Protein AF-A0A2T2WUP4-F1 (afdb_monomer_lite)

Radius of gyration: 27.48 Å; chains: 1; bounding box: 72×26×87 Å

Sequence (191 aa):
ASRDYGGNDRNAWRTVTPEHNRLVEAILRSPLHIIATMRSRVEYVAEPDEHGKTVIRRIGLKPMQQDGLDFEFDIVGDLDQAHTLTITKTHCSALSRAVIPEPGADLARTLKAWLTEGADPTMTEDQVKTLWELGKAQGLSVGDLMTLINQTLHTAYRTPREVTQAQFPQILTALQARQTHTVESAQAATA

Organism: NCBI:txid453960

Foldseek 3Di:
DDDPPDDDPVVVCVVCVVVVVVVLVCCLPDPDDDDDDFAFDWDWDFDQDPVRDTDTDIDGHDTPDPPPSVVSDQWDWDQDPQRWTATPHHPQPVCVRDIHGNDDDVVVVSVVCSVCPPPAAWDDPVLVVVLVVLCVVVVHDLVRSQVLLCVQVVHDDPHSRSHHPVSSVSSVVSSVVVVVVVVVVVVVVVD

Secondary structure (DSSP, 8-state):
------S-HHHHHHHHHHHHHHHHHHHHT-SS------PEEEEEEEEE-TTS-EEEEEEEEEESS-TTGGGGSSEEEEE-TTSEEEEEEES-GGGTT-EEES--HHHHHHHHHHHTTTSPPBPPHHHHHHHHHHHHHTT--HHHHHHHHHHHHT---SSGGG-BTTTHHHHHHHHHHHHHHHHHHHHHT--

pLDDT: mean 82.92, std 12.13, range [41.75, 97.31]

Structure (mmCIF, N/CA/C/O backbone):
data_AF-A0A2T2WUP4-F1
#
_entry.id   AF-A0A2T2WUP4-F1
#
loop_
_atom_site.group_PDB
_atom_site.id
_atom_site.type_symbol
_atom_site.label_atom_id
_atom_site.label_alt_id
_atom_site.label_comp_id
_atom_site.label_asym_id
_atom_site.label_entity_id
_atom_site.label_seq_id
_atom_site.pdbx_PDB_ins_code
_atom_site.Cartn_x
_atom_site.Cartn_y
_atom_site.Cartn_z
_atom_site.occupancy
_atom_site.B_iso_or_equiv
_atom_site.auth_seq_id
_atom_site.auth_comp_id
_atom_site.auth_asym_id
_atom_site.auth_atom_id
_atom_site.pdbx_PDB_model_num
ATOM 1 N N . ALA A 1 1 ? -19.237 -13.120 -31.267 1.00 41.75 1 ALA A N 1
ATOM 2 C CA . ALA A 1 1 ? -17.794 -12.811 -31.291 1.00 41.75 1 ALA A CA 1
ATOM 3 C C . ALA A 1 1 ? -17.250 -13.161 -32.673 1.00 41.75 1 ALA A C 1
ATOM 5 O O . ALA A 1 1 ? -17.113 -14.343 -32.967 1.00 41.75 1 ALA A O 1
ATOM 6 N N . SER A 1 2 ? -17.045 -12.176 -33.553 1.00 47.03 2 SER A N 1
ATOM 7 C CA . SER A 1 2 ? -16.400 -12.391 -34.857 1.00 47.03 2 SER A CA 1
ATOM 8 C C . SER A 1 2 ? -14.886 -12.260 -34.696 1.00 47.03 2 SER A C 1
ATOM 10 O O . SER A 1 2 ? -14.397 -11.345 -34.038 1.00 47.03 2 SER A O 1
ATOM 12 N N . ARG A 1 3 ? -14.152 -13.236 -35.236 1.00 57.12 3 ARG A N 1
ATOM 13 C CA . ARG A 1 3 ? -12.689 -13.276 -35.253 1.00 57.12 3 ARG A CA 1
ATOM 14 C C . ARG A 1 3 ? -12.195 -12.571 -36.513 1.00 57.12 3 ARG A C 1
ATOM 16 O O . ARG A 1 3 ? -12.230 -13.175 -37.578 1.00 57.12 3 ARG A O 1
ATOM 23 N N . ASP A 1 4 ? -11.675 -11.359 -36.365 1.00 51.69 4 ASP A N 1
ATOM 24 C CA . ASP A 1 4 ? -10.934 -10.678 -37.429 1.00 51.69 4 ASP A CA 1
ATOM 25 C C . ASP A 1 4 ? -9.435 -10.962 -37.259 1.00 51.69 4 ASP A C 1
ATOM 27 O O . ASP A 1 4 ? -8.693 -10.219 -36.620 1.00 51.69 4 ASP A O 1
ATOM 31 N N . TYR A 1 5 ? -8.989 -12.092 -37.811 1.00 52.31 5 TYR A N 1
ATOM 32 C CA . TYR A 1 5 ? -7.571 -12.351 -38.063 1.00 52.31 5 TYR A CA 1
ATOM 33 C C . TYR A 1 5 ? -7.219 -11.763 -39.435 1.00 52.31 5 TYR A C 1
ATOM 35 O O . TYR A 1 5 ? -7.421 -12.412 -40.458 1.00 52.31 5 TYR A O 1
ATOM 43 N N . GLY A 1 6 ? -6.707 -10.529 -39.469 1.00 51.31 6 GLY A N 1
ATOM 44 C CA . GLY A 1 6 ? -6.194 -9.947 -40.712 1.00 51.31 6 GLY A CA 1
ATOM 45 C C . GLY A 1 6 ? -5.833 -8.463 -40.642 1.00 51.31 6 GLY A C 1
ATOM 46 O O . GLY A 1 6 ? -6.685 -7.611 -40.848 1.00 51.31 6 GLY A O 1
ATOM 47 N N . GLY A 1 7 ? -4.545 -8.169 -40.432 1.00 54.94 7 GLY A N 1
ATOM 48 C CA . GLY A 1 7 ? -3.869 -7.003 -41.023 1.00 54.94 7 GLY A CA 1
ATOM 49 C C . GLY A 1 7 ? -4.202 -5.604 -40.483 1.00 54.94 7 GLY A C 1
ATOM 50 O O . GLY A 1 7 ? -4.966 -4.875 -41.105 1.00 54.94 7 GLY A O 1
ATOM 51 N N . ASN A 1 8 ? -3.557 -5.225 -39.370 1.00 52.25 8 ASN A N 1
ATOM 52 C CA . ASN A 1 8 ? -2.965 -3.915 -39.005 1.00 52.25 8 ASN A CA 1
ATOM 53 C C . ASN A 1 8 ? -3.102 -3.682 -37.493 1.00 52.25 8 ASN A C 1
ATOM 55 O O . ASN A 1 8 ? -4.221 -3.624 -36.983 1.00 52.25 8 ASN A O 1
ATOM 59 N N . ASP A 1 9 ? -1.986 -3.420 -36.800 1.00 55.78 9 ASP A N 1
ATOM 60 C CA . ASP A 1 9 ? -1.961 -3.037 -35.375 1.00 55.78 9 ASP A CA 1
ATOM 61 C C . ASP A 1 9 ? -2.945 -1.895 -35.055 1.00 55.78 9 ASP A C 1
ATOM 63 O O . ASP A 1 9 ? -3.602 -1.903 -34.017 1.00 55.78 9 ASP A O 1
ATOM 67 N N . ARG A 1 10 ? -3.146 -0.947 -35.985 1.00 55.00 10 ARG A N 1
ATOM 68 C CA . ARG A 1 10 ? -4.122 0.154 -35.839 1.00 55.00 10 ARG A CA 1
ATOM 69 C C . ARG A 1 10 ? -5.578 -0.308 -35.680 1.00 55.00 10 ARG A C 1
ATOM 71 O O . ARG A 1 10 ? -6.338 0.369 -34.992 1.00 55.00 10 ARG A O 1
ATOM 78 N N . ASN A 1 11 ? -5.979 -1.425 -36.291 1.00 57.59 11 ASN A N 1
ATOM 79 C CA . ASN A 1 11 ? -7.349 -1.946 -36.184 1.00 57.59 11 ASN A CA 1
ATOM 80 C C . ASN A 1 11 ? -7.560 -2.756 -34.895 1.00 57.59 11 ASN A C 1
ATOM 82 O O . ASN A 1 11 ? -8.666 -2.757 -34.353 1.00 57.59 11 ASN A O 1
ATOM 86 N N . ALA A 1 12 ? -6.500 -3.379 -34.368 1.00 62.41 12 ALA A N 1
ATOM 87 C CA . ALA A 1 12 ? -6.547 -4.125 -33.112 1.00 62.41 12 ALA A CA 1
ATOM 88 C C . ALA A 1 12 ? -6.806 -3.202 -31.906 1.00 62.41 12 ALA A C 1
ATOM 90 O O . ALA A 1 12 ? -7.702 -3.470 -31.103 1.00 62.41 12 ALA A O 1
ATOM 91 N N . TRP A 1 13 ? -6.114 -2.059 -31.822 1.00 64.94 13 TRP A N 1
ATOM 92 C CA . TRP A 1 13 ? -6.300 -1.098 -30.725 1.00 64.94 13 TRP A CA 1
ATOM 93 C C . TRP A 1 13 ? -7.704 -0.500 -30.674 1.00 64.94 13 TRP A C 1
ATOM 95 O O . TRP A 1 13 ? -8.255 -0.338 -29.594 1.00 64.94 13 TRP A O 1
ATOM 105 N N . ARG A 1 14 ? -8.360 -0.268 -31.817 1.00 67.69 14 ARG A N 1
ATOM 106 C CA . ARG A 1 14 ? -9.723 0.294 -31.832 1.00 67.69 14 ARG A CA 1
ATOM 107 C C . ARG A 1 14 ? -10.745 -0.569 -31.077 1.00 67.69 14 ARG A C 1
ATOM 109 O O . ARG A 1 14 ? -11.733 -0.039 -30.577 1.00 67.69 14 ARG A O 1
ATOM 116 N N . THR A 1 15 ? -10.495 -1.874 -30.988 1.00 73.06 15 THR A N 1
ATOM 117 C CA . THR A 1 15 ? -11.342 -2.828 -30.257 1.00 73.06 15 THR A CA 1
ATOM 118 C C . THR A 1 15 ? -10.892 -3.001 -28.804 1.00 73.06 15 THR A C 1
ATOM 120 O O . THR A 1 15 ? -11.730 -3.193 -27.930 1.00 73.06 15 THR A O 1
ATOM 123 N N . VAL A 1 16 ? -9.586 -2.911 -28.527 1.00 81.06 16 VAL A N 1
ATOM 124 C CA . VAL A 1 16 ? -9.012 -3.168 -27.193 1.00 81.06 16 VAL A CA 1
ATOM 125 C C . VAL A 1 16 ? -8.968 -1.918 -26.309 1.00 81.06 16 VAL A C 1
ATOM 127 O O . VAL A 1 16 ? -9.164 -2.025 -25.103 1.00 81.06 16 VAL A O 1
ATOM 130 N N . THR A 1 17 ? -8.769 -0.730 -26.883 1.00 84.06 17 THR A N 1
ATOM 131 C CA . THR A 1 17 ? -8.670 0.539 -26.143 1.00 84.06 17 THR A CA 1
ATOM 132 C C . THR A 1 17 ? -9.883 0.812 -25.243 1.00 84.06 17 THR A C 1
ATOM 134 O O . THR A 1 17 ? -9.662 1.210 -24.103 1.00 84.06 17 THR A O 1
ATOM 137 N N . PRO A 1 18 ? -11.147 0.562 -25.649 1.00 89.19 18 PRO A N 1
ATOM 138 C CA . PRO A 1 18 ? -12.282 0.733 -24.741 1.00 89.19 18 PRO A CA 1
ATOM 139 C C . PRO A 1 18 ? -12.194 -0.144 -23.484 1.00 89.19 18 PRO A C 1
ATOM 141 O O . PRO A 1 18 ? -12.463 0.333 -22.385 1.00 89.19 18 PRO A O 1
ATOM 144 N N . GLU A 1 19 ? -11.791 -1.408 -23.626 1.00 89.06 19 GLU A N 1
ATOM 145 C CA . GLU A 1 19 ? -11.633 -2.319 -22.484 1.00 89.06 19 GLU A CA 1
ATOM 146 C C . GLU A 1 19 ? -10.401 -1.965 -21.640 1.00 89.06 19 GLU A C 1
ATOM 148 O O . GLU A 1 19 ? -10.451 -2.039 -20.414 1.00 89.06 19 GLU A O 1
ATOM 153 N N . HIS A 1 20 ? -9.317 -1.515 -22.278 1.00 88.50 20 HIS A N 1
ATOM 154 C CA . HIS A 1 20 ? -8.132 -1.006 -21.588 1.00 88.50 20 HIS A CA 1
ATOM 155 C C . HIS A 1 20 ? -8.468 0.211 -20.719 1.00 88.50 20 HIS A C 1
ATOM 157 O O . HIS A 1 20 ? -8.129 0.235 -19.541 1.00 88.50 20 HIS A O 1
ATOM 163 N N . ASN A 1 21 ? -9.210 1.179 -21.260 1.00 89.31 21 ASN A N 1
ATOM 164 C CA . ASN A 1 21 ? -9.631 2.358 -20.507 1.00 89.31 21 ASN A CA 1
ATOM 165 C C . ASN A 1 21 ? -10.525 1.974 -19.324 1.00 89.31 21 ASN A C 1
ATOM 167 O O . ASN A 1 21 ? -10.326 2.481 -18.227 1.00 89.31 21 ASN A O 1
ATOM 171 N N . ARG A 1 22 ? -11.459 1.027 -19.502 1.00 91.81 22 ARG A N 1
ATOM 172 C CA . ARG A 1 22 ? -12.271 0.513 -18.385 1.00 91.81 22 ARG A CA 1
ATOM 173 C C . ARG A 1 22 ? -11.424 -0.139 -17.297 1.00 91.81 22 ARG A C 1
ATOM 175 O O . ARG A 1 22 ? -11.729 0.031 -16.121 1.00 91.81 22 ARG A O 1
ATOM 182 N N . LEU A 1 23 ? -10.379 -0.878 -17.671 1.00 91.88 23 LEU A N 1
ATOM 183 C CA . LEU A 1 23 ? -9.445 -1.465 -16.711 1.00 91.88 23 LEU A CA 1
ATOM 184 C C . LEU A 1 23 ? -8.708 -0.375 -15.923 1.00 91.88 23 LEU A C 1
ATOM 186 O O . LEU A 1 23 ? -8.667 -0.444 -14.698 1.00 91.88 23 LEU A O 1
ATOM 190 N N . VAL A 1 24 ? -8.163 0.630 -16.610 1.00 91.31 24 VAL A N 1
ATOM 191 C CA . VAL A 1 24 ? -7.471 1.759 -15.972 1.00 91.31 24 VAL A CA 1
ATOM 192 C C . VAL A 1 24 ? -8.418 2.515 -15.040 1.00 91.31 24 VAL A C 1
ATOM 194 O O . VAL A 1 24 ? -8.092 2.727 -13.876 1.00 91.31 24 VAL A O 1
ATOM 197 N N . GLU A 1 25 ? -9.631 2.834 -15.491 1.00 92.75 25 GLU A N 1
ATOM 198 C CA . GLU A 1 25 ? -10.646 3.479 -14.653 1.00 92.75 25 GLU A CA 1
ATOM 199 C C . GLU A 1 25 ? -11.006 2.644 -13.416 1.00 92.75 25 GLU A C 1
ATOM 201 O O . GLU A 1 25 ? -11.195 3.198 -12.332 1.00 92.75 25 GLU A O 1
ATOM 206 N N . ALA A 1 26 ? -11.093 1.318 -13.551 1.00 94.69 26 ALA A N 1
ATOM 207 C CA . ALA A 1 26 ? -11.360 0.426 -12.426 1.00 94.69 26 ALA A CA 1
ATOM 208 C C . ALA A 1 26 ? -10.201 0.401 -11.417 1.00 94.69 26 ALA A C 1
ATOM 210 O O . ALA A 1 26 ? -10.452 0.359 -10.214 1.00 94.69 26 ALA A O 1
ATOM 211 N N . ILE A 1 27 ? -8.951 0.462 -11.891 1.00 94.06 27 ILE A N 1
ATOM 212 C CA . ILE A 1 27 ? -7.759 0.581 -11.039 1.00 94.06 27 ILE A CA 1
ATOM 213 C C . ILE A 1 27 ? -7.803 1.907 -10.271 1.00 94.06 27 ILE A C 1
ATOM 215 O O . ILE A 1 27 ? -7.719 1.896 -9.046 1.00 94.06 27 ILE A O 1
ATOM 219 N N . LEU A 1 28 ? -8.013 3.028 -10.967 1.00 90.88 28 LEU A N 1
ATOM 220 C CA . LEU A 1 28 ? -8.018 4.370 -10.372 1.00 90.88 28 LEU A CA 1
ATOM 221 C C . LEU A 1 28 ? -9.153 4.587 -9.361 1.00 90.88 28 LEU A C 1
ATOM 223 O O . LEU A 1 28 ? -8.991 5.326 -8.395 1.00 90.88 28 LEU A O 1
ATOM 227 N N . ARG A 1 29 ? -10.315 3.958 -9.570 1.00 92.94 29 ARG A N 1
ATOM 228 C CA . ARG A 1 29 ? -11.468 4.045 -8.653 1.00 92.94 29 ARG A CA 1
ATOM 229 C C . ARG A 1 29 ? -11.454 2.991 -7.549 1.00 92.94 29 ARG A C 1
ATOM 231 O O . ARG A 1 29 ? -12.378 2.952 -6.735 1.00 92.94 29 ARG A O 1
ATOM 238 N N . SER A 1 30 ? -10.463 2.105 -7.538 1.00 92.81 30 SER A N 1
ATOM 239 C CA . SER A 1 30 ? -10.379 1.041 -6.548 1.00 92.81 30 SER A CA 1
ATOM 240 C C . SER A 1 30 ? -10.149 1.623 -5.148 1.00 92.81 30 SER A C 1
ATOM 242 O O . SER A 1 30 ? -9.271 2.466 -4.978 1.00 92.81 30 SER A O 1
ATOM 244 N N . PRO A 1 31 ? -10.854 1.140 -4.108 1.00 85.81 31 PRO A N 1
ATOM 245 C CA . PRO A 1 31 ? -10.564 1.505 -2.721 1.00 85.81 31 PRO A CA 1
ATOM 246 C C . PRO A 1 31 ? -9.320 0.783 -2.165 1.00 85.81 31 PRO A C 1
ATOM 248 O O . PRO A 1 31 ? -9.084 0.803 -0.959 1.00 85.81 31 PRO A O 1
ATOM 251 N N . LEU A 1 32 ? -8.566 0.073 -3.011 1.00 89.00 32 LEU A N 1
ATOM 252 C CA . LEU A 1 32 ? -7.414 -0.741 -2.632 1.00 89.00 32 LEU A CA 1
ATOM 253 C C . LEU A 1 32 ? -6.117 -0.139 -3.169 1.00 89.00 32 LEU A C 1
ATOM 255 O O . LEU A 1 32 ? -6.087 0.420 -4.262 1.00 89.00 32 LEU A O 1
ATOM 259 N N . HIS A 1 33 ? -5.019 -0.382 -2.456 1.00 91.19 33 HIS A N 1
ATOM 260 C CA . HIS A 1 33 ? -3.680 -0.173 -3.000 1.00 91.19 33 HIS A CA 1
ATOM 261 C C . HIS A 1 33 ? -3.351 -1.281 -4.004 1.00 91.19 33 HIS A C 1
ATOM 263 O O . HIS A 1 33 ? -3.406 -2.468 -3.672 1.00 91.19 33 HIS A O 1
ATOM 269 N N . ILE A 1 34 ? -3.013 -0.896 -5.233 1.00 93.62 34 ILE A N 1
ATOM 270 C CA . ILE A 1 34 ? -2.756 -1.828 -6.333 1.00 93.62 34 ILE A CA 1
ATOM 271 C C . ILE A 1 34 ? -1.269 -1.804 -6.673 1.00 93.62 34 ILE A C 1
ATOM 273 O O . ILE A 1 34 ? -0.712 -0.763 -7.008 1.00 93.62 34 ILE A O 1
ATOM 277 N N . ILE A 1 35 ? -0.643 -2.981 -6.629 1.00 93.56 35 ILE A N 1
ATOM 278 C CA . ILE A 1 35 ? 0.705 -3.202 -7.154 1.00 93.56 35 ILE A CA 1
ATOM 279 C C . ILE A 1 35 ? 0.550 -3.921 -8.489 1.00 93.56 35 ILE A C 1
ATOM 281 O O . ILE A 1 35 ? 0.081 -5.059 -8.539 1.00 93.56 35 ILE A O 1
ATOM 285 N N . ALA A 1 36 ? 0.936 -3.251 -9.569 1.00 92.31 36 ALA A N 1
ATOM 286 C CA . ALA A 1 36 ? 0.918 -3.813 -10.910 1.00 92.31 36 ALA A CA 1
ATOM 287 C C . ALA A 1 36 ? 2.341 -4.145 -11.363 1.00 92.31 36 ALA A C 1
ATOM 289 O O . ALA A 1 36 ? 3.280 -3.393 -11.109 1.00 92.31 36 ALA A O 1
ATOM 290 N N . THR A 1 37 ? 2.495 -5.261 -12.070 1.00 90.75 37 THR A N 1
ATOM 291 C CA . THR A 1 37 ? 3.746 -5.614 -12.743 1.00 90.75 37 THR A CA 1
ATOM 292 C C . THR A 1 37 ? 3.518 -5.629 -14.241 1.00 90.75 37 THR A C 1
ATOM 294 O O . THR A 1 37 ? 2.486 -6.077 -14.744 1.00 90.75 37 THR A O 1
ATOM 297 N N . MET A 1 38 ? 4.490 -5.104 -14.974 1.00 88.12 38 MET A N 1
ATOM 298 C CA . MET A 1 38 ? 4.438 -5.040 -16.423 1.00 88.12 38 MET A CA 1
ATOM 299 C C . MET A 1 38 ? 5.776 -5.466 -17.001 1.00 88.12 38 MET A C 1
ATOM 301 O O . MET A 1 38 ? 6.839 -5.200 -16.446 1.00 88.12 38 MET A O 1
ATOM 305 N N . ARG A 1 39 ? 5.715 -6.171 -18.130 1.00 84.44 39 ARG A N 1
ATOM 306 C CA . ARG A 1 39 ? 6.910 -6.577 -18.859 1.00 84.44 39 ARG A CA 1
ATOM 307 C C . ARG A 1 39 ? 7.455 -5.372 -19.623 1.00 84.44 39 ARG A C 1
ATOM 309 O O . ARG A 1 39 ? 6.753 -4.812 -20.467 1.00 84.44 39 ARG A O 1
ATOM 316 N N . SER A 1 40 ? 8.713 -5.026 -19.382 1.00 77.38 40 SER A N 1
ATOM 317 C CA . SER A 1 40 ? 9.456 -4.089 -20.224 1.00 77.38 40 SER A CA 1
ATOM 318 C C . SER A 1 40 ? 9.788 -4.729 -21.573 1.00 77.38 40 SER A C 1
ATOM 320 O O . SER A 1 40 ? 10.092 -5.929 -21.663 1.00 77.38 40 SER A O 1
ATOM 322 N N . ARG A 1 41 ? 9.715 -3.942 -22.654 1.00 73.19 41 ARG A N 1
ATOM 323 C CA . ARG A 1 41 ? 10.312 -4.365 -23.924 1.00 73.19 41 ARG A CA 1
ATOM 324 C C . ARG A 1 41 ? 11.822 -4.420 -23.723 1.00 73.19 41 ARG A C 1
ATOM 326 O O . ARG A 1 41 ? 12.403 -3.599 -23.027 1.00 73.19 41 ARG A O 1
ATOM 333 N N . VAL A 1 42 ? 12.451 -5.427 -24.299 1.00 68.50 42 VAL A N 1
ATOM 334 C CA . VAL A 1 42 ? 13.869 -5.695 -24.102 1.00 68.50 42 VAL A CA 1
ATOM 335 C C . VAL A 1 42 ? 14.584 -5.420 -25.406 1.00 68.50 42 VAL A C 1
ATOM 337 O O . VAL A 1 42 ? 14.262 -6.067 -26.400 1.00 68.50 42 VAL A O 1
ATOM 340 N N . GLU A 1 43 ? 15.570 -4.532 -25.382 1.00 69.75 43 GLU A N 1
ATOM 341 C CA . GLU A 1 43 ? 16.511 -4.367 -26.488 1.00 69.75 43 GLU A CA 1
ATOM 342 C C . GLU A 1 43 ? 17.940 -4.663 -26.029 1.00 69.75 43 GLU A C 1
ATOM 344 O O . GLU A 1 43 ? 18.299 -4.487 -24.864 1.00 69.75 43 GLU A O 1
ATOM 349 N N . TYR A 1 44 ? 18.746 -5.184 -26.948 1.00 71.62 44 TYR A N 1
ATOM 350 C CA . TYR A 1 44 ? 20.157 -5.473 -26.727 1.00 71.62 44 TYR A CA 1
ATOM 351 C C . TYR A 1 44 ? 20.962 -4.401 -27.450 1.00 71.62 44 TYR A C 1
ATOM 353 O O . TYR A 1 44 ? 20.893 -4.303 -28.673 1.00 71.62 44 TYR A O 1
ATOM 361 N N . VAL A 1 45 ? 21.711 -3.601 -26.698 1.00 74.25 45 VAL A N 1
ATOM 362 C CA . VAL A 1 45 ? 22.580 -2.559 -27.243 1.00 74.25 45 VAL A CA 1
ATOM 363 C C . VAL A 1 45 ? 24.026 -3.002 -27.076 1.00 74.25 45 VAL A C 1
ATOM 365 O O . VAL A 1 45 ? 24.425 -3.496 -26.024 1.00 74.25 45 VAL A O 1
ATOM 368 N N . ALA A 1 46 ? 24.807 -2.874 -28.142 1.00 78.00 46 ALA A N 1
ATOM 369 C CA . ALA A 1 46 ? 26.239 -3.122 -28.119 1.00 78.00 46 ALA A CA 1
ATOM 370 C C . ALA A 1 46 ? 26.952 -1.823 -27.715 1.00 78.00 46 ALA A C 1
ATOM 372 O O . ALA A 1 46 ? 26.970 -0.871 -28.492 1.00 78.00 46 ALA A O 1
ATOM 373 N N . GLU A 1 47 ? 27.523 -1.781 -26.512 1.00 76.44 47 GLU A N 1
ATOM 374 C CA . GLU A 1 47 ? 28.298 -0.638 -26.015 1.00 76.44 47 GLU A CA 1
ATOM 375 C C . GLU A 1 47 ? 29.767 -1.053 -25.821 1.00 76.44 47 GLU A C 1
ATOM 377 O O . GLU A 1 47 ? 30.032 -2.174 -25.380 1.00 76.44 47 GLU A O 1
ATOM 382 N N . PRO A 1 48 ? 30.749 -0.206 -26.172 1.00 75.19 48 PRO A N 1
ATOM 383 C CA . PRO A 1 48 ? 32.142 -0.453 -25.817 1.00 75.19 48 PRO A CA 1
ATOM 384 C C . PRO A 1 48 ? 32.336 -0.313 -24.298 1.00 75.19 48 PRO A C 1
ATOM 386 O O . PRO A 1 48 ? 31.843 0.639 -23.697 1.00 75.19 48 PRO A O 1
ATOM 389 N N . ASP A 1 49 ? 33.046 -1.254 -23.677 1.00 77.50 49 ASP A N 1
ATOM 390 C CA . ASP A 1 49 ? 33.495 -1.134 -22.289 1.00 77.50 49 ASP A CA 1
ATOM 391 C C . ASP A 1 49 ? 34.647 -0.120 -22.147 1.00 77.50 49 ASP A C 1
ATOM 393 O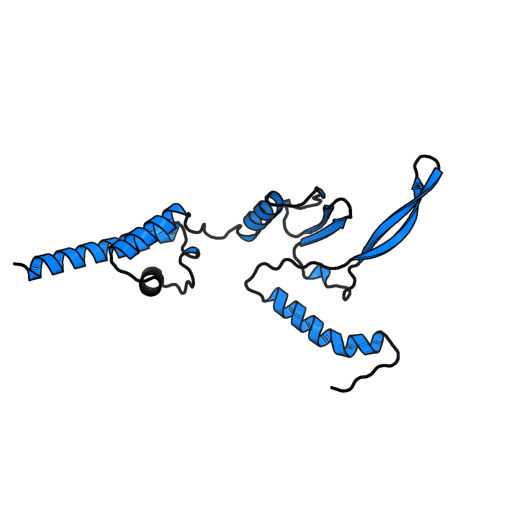 O . ASP A 1 49 ? 35.184 0.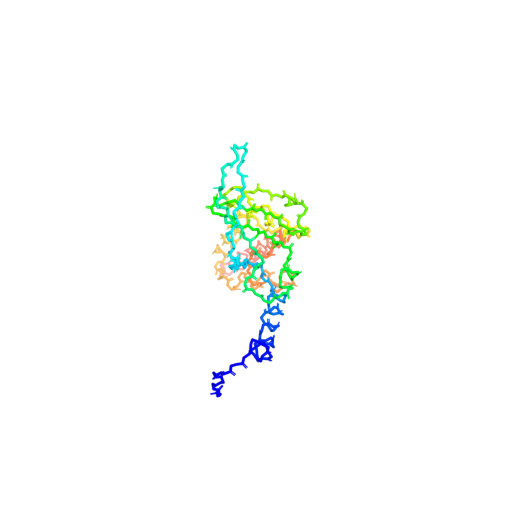389 -23.135 1.00 77.50 49 ASP A O 1
ATOM 397 N N . GLU A 1 50 ? 35.055 0.162 -20.906 1.00 78.00 50 GLU A N 1
ATOM 398 C CA . GLU A 1 50 ? 36.161 1.085 -20.592 1.00 78.00 50 GLU A CA 1
ATOM 399 C C . GLU A 1 50 ? 37.511 0.670 -21.215 1.00 78.00 50 GLU A C 1
ATOM 401 O O . GLU A 1 50 ? 38.435 1.476 -21.290 1.00 78.00 50 GLU A O 1
ATOM 406 N N . HIS A 1 51 ? 37.620 -0.570 -21.700 1.00 78.69 51 HIS A N 1
ATOM 407 C CA . HIS A 1 51 ? 38.798 -1.144 -22.346 1.00 78.69 51 HIS A CA 1
ATOM 408 C C . HIS A 1 51 ? 38.613 -1.308 -23.872 1.00 78.69 51 HIS A C 1
ATOM 410 O O . HIS A 1 51 ? 39.458 -1.911 -24.536 1.00 78.69 51 HIS A O 1
ATOM 416 N N . GLY A 1 52 ? 37.532 -0.763 -24.449 1.00 77.94 52 GLY A N 1
ATOM 417 C CA . GLY A 1 52 ? 37.240 -0.775 -25.885 1.00 77.94 52 GLY A CA 1
ATOM 418 C C . GLY A 1 52 ? 36.638 -2.078 -26.425 1.00 77.94 52 GLY A C 1
ATOM 419 O O . GLY A 1 52 ? 36.484 -2.219 -27.640 1.00 77.94 52 GLY A O 1
ATOM 420 N N . LYS A 1 53 ? 36.278 -3.039 -25.569 1.00 79.06 53 LYS A N 1
ATOM 421 C CA . LYS A 1 53 ? 35.636 -4.295 -25.970 1.00 79.06 53 LYS A CA 1
ATOM 422 C C . LYS A 1 53 ? 34.122 -4.121 -26.018 1.00 79.06 53 LYS A C 1
ATOM 424 O O . LYS A 1 53 ? 33.507 -3.629 -25.082 1.00 79.06 53 LYS A O 1
ATOM 429 N N . THR A 1 54 ? 33.494 -4.557 -27.106 1.00 77.44 54 THR A N 1
ATOM 430 C CA . THR A 1 54 ? 32.035 -4.496 -27.246 1.00 77.44 54 THR A CA 1
ATOM 431 C C . THR A 1 54 ? 31.354 -5.460 -26.275 1.00 77.44 54 THR A C 1
ATOM 433 O O . THR A 1 54 ? 31.499 -6.680 -26.390 1.00 77.44 54 THR A O 1
ATOM 436 N N . VAL A 1 55 ? 30.580 -4.913 -25.343 1.00 78.81 55 VAL A N 1
ATOM 437 C CA . VAL A 1 55 ? 29.724 -5.650 -24.415 1.00 78.81 55 VAL A CA 1
ATOM 438 C C . VAL A 1 55 ? 28.271 -5.449 -24.837 1.00 78.81 55 VAL A C 1
ATOM 440 O O . VAL A 1 55 ? 27.808 -4.332 -25.061 1.00 78.81 55 VAL A O 1
ATOM 443 N N . ILE A 1 56 ? 27.533 -6.551 -24.966 1.00 72.31 56 ILE A N 1
ATOM 444 C CA . ILE A 1 56 ? 26.101 -6.509 -25.268 1.00 72.31 56 ILE A CA 1
ATOM 445 C C . ILE A 1 56 ? 25.362 -6.276 -23.950 1.00 72.31 56 ILE A C 1
ATOM 447 O O . ILE A 1 56 ? 25.263 -7.185 -23.124 1.00 72.31 56 ILE A O 1
ATOM 451 N N . ARG A 1 57 ? 24.835 -5.066 -23.748 1.00 70.19 57 ARG A N 1
ATOM 452 C CA . ARG A 1 57 ? 24.014 -4.726 -22.585 1.00 70.19 57 ARG A CA 1
ATOM 453 C C . ARG A 1 57 ? 22.539 -4.809 -22.954 1.00 70.19 57 ARG A C 1
ATOM 455 O O . ARG A 1 57 ? 22.090 -4.263 -23.958 1.00 70.19 57 ARG A O 1
ATOM 462 N N . ARG A 1 58 ? 21.765 -5.514 -22.133 1.00 62.88 58 ARG A N 1
ATOM 463 C CA . ARG A 1 58 ? 20.308 -5.564 -22.268 1.00 62.88 58 ARG A CA 1
ATOM 464 C C . ARG A 1 58 ? 19.723 -4.332 -21.588 1.00 62.88 58 ARG A C 1
ATOM 466 O O . ARG A 1 58 ? 19.895 -4.174 -20.383 1.00 62.88 58 ARG A O 1
ATOM 473 N N . ILE A 1 59 ? 19.034 -3.488 -22.342 1.00 66.19 59 ILE A N 1
ATOM 474 C CA . ILE A 1 59 ? 18.373 -2.290 -21.828 1.00 66.19 59 ILE A CA 1
ATOM 475 C C . ILE A 1 59 ? 16.866 -2.562 -21.767 1.00 66.19 59 ILE A C 1
ATOM 477 O O . ILE A 1 59 ? 16.262 -3.057 -22.725 1.00 66.19 59 ILE A O 1
ATOM 481 N N . GLY A 1 60 ? 16.269 -2.300 -20.602 1.00 62.66 60 GLY A N 1
ATOM 482 C CA . GLY A 1 60 ? 14.818 -2.271 -20.441 1.00 62.66 60 GLY A CA 1
ATOM 483 C C . GLY A 1 60 ? 14.270 -1.005 -21.089 1.00 62.66 60 GLY A C 1
ATOM 484 O O . GLY A 1 60 ? 14.696 0.096 -20.759 1.00 62.66 60 GLY A O 1
ATOM 485 N N . LEU A 1 61 ? 13.367 -1.166 -22.047 1.00 68.25 61 LEU A N 1
ATOM 486 C CA . LEU A 1 61 ? 12.629 -0.080 -22.677 1.00 68.25 61 LEU A CA 1
ATOM 487 C C . LEU A 1 61 ? 11.239 0.052 -22.057 1.00 68.25 61 LEU A C 1
ATOM 489 O O . LEU A 1 61 ? 10.862 -0.706 -21.161 1.00 68.25 61 LEU A O 1
ATOM 493 N N . LYS A 1 62 ? 10.458 0.986 -22.610 1.00 67.44 62 LYS A N 1
ATOM 494 C CA . LYS A 1 62 ? 9.051 1.210 -22.280 1.00 67.44 62 LYS A CA 1
ATOM 495 C C . LYS A 1 62 ? 8.265 -0.099 -22.068 1.00 67.44 62 LYS A C 1
ATOM 497 O O . LYS A 1 62 ? 8.509 -1.099 -22.764 1.00 67.44 62 LYS A O 1
ATOM 502 N N . PRO A 1 63 ? 7.291 -0.094 -21.143 1.00 73.00 63 PRO A N 1
ATOM 503 C CA . PRO A 1 63 ? 6.429 -1.242 -20.908 1.00 73.00 63 PRO A CA 1
ATOM 504 C C . PRO A 1 63 ? 5.702 -1.662 -22.188 1.00 73.00 63 PRO A C 1
ATOM 506 O O . PRO A 1 63 ? 5.327 -0.833 -23.015 1.00 73.00 63 PRO A O 1
ATOM 509 N N . MET A 1 64 ? 5.491 -2.970 -22.359 1.00 73.00 64 MET A N 1
ATOM 510 C CA . MET A 1 64 ? 4.693 -3.530 -23.457 1.00 73.00 64 MET A CA 1
ATOM 511 C C . MET A 1 64 ? 3.190 -3.298 -23.211 1.00 73.00 64 MET A C 1
ATOM 513 O O . MET A 1 64 ? 2.430 -4.246 -23.031 1.00 73.00 64 MET A O 1
ATOM 517 N N . GLN A 1 65 ? 2.782 -2.034 -23.142 1.00 75.62 65 GLN A N 1
ATOM 518 C CA . GLN A 1 65 ? 1.421 -1.563 -22.877 1.00 75.62 65 GLN A CA 1
ATOM 519 C C . GLN A 1 65 ? 1.106 -0.346 -23.756 1.00 75.62 65 GLN A C 1
ATOM 521 O O . GLN A 1 65 ? 1.961 0.112 -24.517 1.00 75.62 65 GLN A O 1
ATOM 526 N N . GLN A 1 66 ? -0.128 0.157 -23.679 1.00 75.44 66 GLN A N 1
ATOM 527 C CA . GLN A 1 66 ? -0.488 1.414 -24.331 1.00 75.44 66 GLN A CA 1
ATOM 528 C C . GLN A 1 66 ? 0.356 2.559 -23.745 1.00 75.44 66 GLN A C 1
ATOM 530 O O . GLN A 1 66 ? 0.520 2.653 -22.526 1.00 75.44 66 GLN A O 1
ATOM 535 N N . ASP A 1 67 ? 0.900 3.413 -24.619 1.00 73.06 67 ASP A N 1
ATOM 536 C CA . ASP A 1 67 ? 1.621 4.617 -24.199 1.00 73.06 67 ASP A CA 1
ATOM 537 C C . ASP A 1 67 ? 0.725 5.450 -23.266 1.00 73.06 67 ASP A C 1
ATOM 539 O O . ASP A 1 67 ? -0.436 5.710 -23.590 1.00 73.06 67 ASP A O 1
ATOM 543 N N . GLY A 1 68 ? 1.269 5.868 -22.122 1.00 78.25 68 GLY A N 1
ATOM 544 C CA . GLY A 1 68 ? 0.559 6.696 -21.147 1.00 78.25 68 GLY A CA 1
ATOM 545 C C . GLY A 1 68 ? 0.161 5.978 -19.855 1.00 78.25 68 GLY A C 1
ATOM 546 O O . GLY A 1 68 ? -0.105 6.646 -18.864 1.00 78.25 68 GLY A O 1
ATOM 547 N N . LEU A 1 69 ? 0.146 4.640 -19.825 1.00 84.38 69 LEU A N 1
ATOM 548 C CA . LEU A 1 69 ? -0.308 3.881 -18.650 1.00 84.38 69 LEU A CA 1
ATOM 549 C C . LEU A 1 69 ? 0.534 4.149 -17.387 1.00 84.38 69 LEU A C 1
ATOM 551 O O . LEU A 1 69 ? 0.015 4.171 -16.278 1.00 84.38 69 LEU A O 1
ATOM 555 N N . ASP A 1 70 ? 1.833 4.372 -17.548 1.00 83.25 70 ASP A N 1
ATOM 556 C CA . ASP A 1 70 ? 2.771 4.754 -16.488 1.00 83.25 70 ASP A CA 1
ATOM 557 C C . ASP A 1 70 ? 2.424 6.104 -15.831 1.00 83.25 70 ASP A C 1
ATOM 559 O O . ASP A 1 70 ? 2.730 6.345 -14.657 1.00 83.25 70 ASP A O 1
ATOM 563 N N . PHE A 1 71 ? 1.725 6.987 -16.546 1.00 85.75 71 PHE A N 1
ATOM 564 C CA . PHE A 1 71 ? 1.264 8.254 -15.986 1.00 85.75 71 PHE A CA 1
ATOM 565 C C . PHE A 1 71 ? 0.111 8.092 -14.989 1.00 85.75 71 PHE A C 1
ATOM 567 O O . PHE A 1 71 ? -0.034 8.956 -14.126 1.00 85.75 71 PHE A O 1
ATOM 574 N N . GLU A 1 72 ? -0.604 6.969 -15.018 1.00 89.88 72 GLU A N 1
ATOM 575 C CA . GLU A 1 72 ? -1.753 6.701 -14.142 1.00 89.88 72 GLU A CA 1
ATOM 576 C C . GLU A 1 72 ? -1.354 6.155 -12.758 1.00 89.88 72 GLU A C 1
ATOM 578 O O . GLU A 1 72 ? -2.174 6.112 -11.847 1.00 89.88 72 GLU A O 1
ATOM 583 N N . PHE A 1 73 ? -0.093 5.747 -12.569 1.00 92.25 73 PHE A N 1
ATOM 584 C CA . PHE A 1 73 ? 0.405 5.229 -11.289 1.00 92.25 73 PHE A CA 1
ATOM 585 C C . PHE A 1 73 ? 1.152 6.295 -10.487 1.00 92.25 73 PHE A C 1
ATOM 587 O O . PHE A 1 73 ? 1.954 7.046 -11.042 1.00 92.25 73 PHE A O 1
ATOM 594 N N . ASP A 1 74 ? 0.979 6.316 -9.166 1.00 94.25 74 ASP A N 1
ATOM 595 C CA . ASP A 1 74 ? 1.719 7.235 -8.291 1.00 94.25 74 ASP A CA 1
ATOM 596 C C . ASP A 1 74 ? 3.222 6.953 -8.257 1.00 94.25 74 ASP A C 1
ATOM 598 O O . ASP A 1 74 ? 4.025 7.872 -8.092 1.00 94.25 74 ASP A O 1
ATOM 602 N N . ILE A 1 75 ? 3.607 5.681 -8.387 1.00 95.00 75 ILE A N 1
ATOM 603 C CA . ILE A 1 75 ? 4.991 5.217 -8.308 1.00 95.00 75 ILE A CA 1
ATOM 604 C C . ILE A 1 75 ? 5.246 4.244 -9.452 1.00 95.00 75 ILE A C 1
ATOM 606 O O . ILE A 1 75 ? 4.510 3.275 -9.636 1.00 95.00 75 ILE A O 1
ATOM 610 N N . VAL A 1 76 ? 6.315 4.495 -10.200 1.00 93.94 76 VAL A N 1
ATOM 611 C CA . VAL A 1 76 ? 6.794 3.652 -11.294 1.00 93.94 76 VAL A CA 1
ATOM 612 C C . VAL A 1 76 ? 8.291 3.451 -11.114 1.00 93.94 76 VAL A C 1
ATOM 614 O O . VAL A 1 76 ? 9.027 4.387 -10.790 1.00 93.94 76 VAL A O 1
ATOM 617 N N . GLY A 1 77 ? 8.746 2.221 -11.319 1.00 92.50 77 GLY A N 1
ATOM 618 C CA . GLY A 1 77 ? 10.159 1.894 -11.291 1.00 92.50 77 GLY A CA 1
ATOM 619 C C . GLY A 1 77 ? 10.482 0.677 -12.138 1.00 92.50 77 GLY A C 1
ATOM 620 O O . GLY A 1 77 ? 9.620 -0.160 -12.411 1.00 92.50 77 GLY A O 1
ATOM 621 N N . ASP A 1 78 ? 11.745 0.596 -12.529 1.00 91.38 78 ASP A N 1
ATOM 622 C CA . ASP A 1 78 ? 12.297 -0.482 -13.331 1.00 91.38 78 ASP A CA 1
ATOM 623 C C . ASP A 1 78 ? 13.040 -1.461 -12.427 1.00 91.38 78 ASP A C 1
ATOM 625 O O . ASP A 1 78 ? 13.968 -1.078 -11.714 1.00 91.38 78 ASP A O 1
ATOM 629 N N . LEU A 1 79 ? 12.623 -2.728 -12.453 1.00 91.31 79 LEU A N 1
ATOM 630 C CA . LEU A 1 79 ? 13.312 -3.820 -11.772 1.00 91.31 79 LEU A CA 1
ATOM 631 C C . LEU A 1 79 ? 14.236 -4.529 -12.765 1.00 91.31 79 LEU A C 1
ATOM 633 O O . LEU A 1 79 ? 13.769 -5.102 -13.756 1.00 91.31 79 LEU A O 1
ATOM 637 N N . ASP A 1 80 ? 15.539 -4.491 -12.507 1.00 88.50 80 ASP A N 1
ATOM 638 C CA . ASP A 1 80 ? 16.534 -5.121 -13.370 1.00 88.50 80 ASP A CA 1
ATOM 639 C C . ASP A 1 80 ? 16.759 -6.616 -13.053 1.00 88.50 80 ASP A C 1
ATOM 641 O O . ASP A 1 80 ? 16.127 -7.216 -12.180 1.00 88.50 80 ASP A O 1
ATOM 645 N N . GLN A 1 81 ? 17.661 -7.255 -13.806 1.00 86.19 81 GLN A N 1
ATOM 646 C CA . GLN A 1 81 ? 17.991 -8.674 -13.611 1.00 86.19 81 GLN A CA 1
ATOM 647 C C . GLN A 1 81 ? 18.762 -8.958 -12.321 1.00 86.19 81 GLN A C 1
ATOM 649 O O . GLN A 1 81 ? 18.763 -10.100 -11.873 1.00 86.19 81 GLN A O 1
ATOM 654 N N . ALA A 1 82 ? 19.413 -7.949 -11.746 1.00 91.12 82 ALA A N 1
ATOM 655 C CA . ALA A 1 82 ? 20.079 -8.040 -10.455 1.00 91.12 82 ALA A CA 1
ATOM 656 C C . ALA A 1 82 ? 19.105 -7.742 -9.301 1.00 91.12 82 ALA A C 1
ATOM 658 O O . ALA A 1 82 ? 19.537 -7.465 -8.187 1.00 91.12 82 ALA A O 1
ATOM 659 N N . HIS A 1 83 ? 17.793 -7.772 -9.570 1.00 92.50 83 HIS A N 1
ATOM 660 C CA . HIS A 1 83 ? 16.734 -7.471 -8.611 1.00 92.50 83 HIS A CA 1
ATOM 661 C C . HIS A 1 83 ? 16.853 -6.074 -7.995 1.00 92.50 83 HIS A C 1
ATOM 663 O O . HIS A 1 83 ? 16.392 -5.846 -6.880 1.00 92.50 83 HIS A O 1
ATOM 669 N N . THR A 1 84 ? 17.436 -5.126 -8.726 1.00 95.00 84 THR A N 1
ATOM 670 C CA . THR A 1 84 ? 17.530 -3.734 -8.299 1.00 95.00 84 THR A CA 1
ATOM 671 C C . THR A 1 84 ? 16.376 -2.938 -8.886 1.00 95.00 84 THR A C 1
ATOM 673 O O . THR A 1 84 ? 16.203 -2.867 -10.102 1.00 95.00 84 THR A O 1
ATOM 676 N N . LEU A 1 85 ? 15.561 -2.356 -8.007 1.00 94.81 85 LEU A N 1
ATOM 677 C CA . LEU A 1 85 ? 14.459 -1.470 -8.361 1.00 94.81 85 LEU A CA 1
ATOM 678 C C . LEU A 1 85 ? 14.957 -0.029 -8.425 1.00 94.81 85 LEU A C 1
ATOM 680 O O . LEU A 1 85 ? 15.379 0.528 -7.415 1.00 94.81 85 LEU A O 1
ATOM 684 N N . THR A 1 86 ? 14.852 0.590 -9.594 1.00 94.75 86 THR A N 1
ATOM 685 C CA . THR A 1 86 ? 15.142 2.013 -9.795 1.00 94.75 86 THR A CA 1
ATOM 686 C C . THR A 1 86 ? 13.840 2.776 -9.987 1.00 94.75 86 THR A C 1
ATOM 688 O O . THR A 1 86 ? 13.101 2.510 -10.931 1.00 94.75 86 THR A O 1
ATOM 691 N N . ILE A 1 87 ? 13.547 3.733 -9.106 1.00 95.12 87 ILE A N 1
ATOM 692 C CA . ILE A 1 87 ? 12.330 4.549 -9.188 1.00 95.12 87 ILE A CA 1
ATOM 693 C C . ILE A 1 87 ? 12.489 5.621 -10.272 1.00 95.12 87 ILE A C 1
ATOM 695 O O . ILE A 1 87 ? 13.378 6.470 -10.193 1.00 95.12 87 ILE A O 1
ATOM 699 N N . THR A 1 88 ? 11.604 5.603 -11.269 1.00 91.31 88 THR A N 1
ATOM 700 C CA . THR A 1 88 ? 11.610 6.530 -12.415 1.00 91.31 88 THR A CA 1
ATOM 701 C C . THR A 1 88 ? 10.555 7.628 -12.289 1.00 91.31 88 THR A C 1
ATOM 703 O O . THR A 1 88 ? 10.777 8.749 -12.747 1.00 91.31 88 THR A O 1
ATOM 706 N N . LYS A 1 89 ? 9.441 7.347 -11.605 1.00 91.88 89 LYS A N 1
ATOM 707 C CA . LYS A 1 89 ? 8.387 8.309 -11.252 1.00 91.88 89 LYS A CA 1
ATOM 708 C C . LYS A 1 89 ? 7.892 8.012 -9.842 1.00 91.88 89 LYS A C 1
ATOM 710 O O . LYS A 1 89 ? 7.700 6.854 -9.491 1.00 91.88 89 LYS A O 1
ATOM 715 N N . THR A 1 90 ? 7.662 9.041 -9.032 1.00 95.50 90 THR A N 1
ATOM 716 C CA . THR A 1 90 ? 7.082 8.870 -7.695 1.00 95.50 90 THR A CA 1
ATOM 717 C C . THR A 1 90 ? 6.415 10.150 -7.203 1.00 95.50 90 THR A C 1
ATOM 719 O O . THR A 1 90 ? 6.977 11.235 -7.346 1.00 95.50 90 THR A O 1
ATOM 722 N N . HIS A 1 91 ? 5.241 10.019 -6.588 1.00 92.69 91 HIS A N 1
ATOM 723 C CA . HIS A 1 91 ? 4.630 11.047 -5.737 1.00 92.69 91 HIS A CA 1
ATOM 724 C C . HIS A 1 91 ? 5.039 10.906 -4.258 1.00 92.69 91 HIS A C 1
ATOM 726 O O . HIS A 1 91 ? 4.859 11.831 -3.468 1.00 92.69 91 HIS A O 1
ATOM 732 N N . CYS A 1 92 ? 5.640 9.775 -3.877 1.00 94.00 92 CYS A N 1
ATOM 733 C CA . CYS A 1 92 ? 6.218 9.559 -2.556 1.00 94.00 92 CYS A CA 1
ATOM 734 C C . CYS A 1 92 ? 7.615 10.191 -2.489 1.00 94.00 92 CYS A C 1
ATOM 736 O O . CYS A 1 92 ? 8.560 9.706 -3.124 1.00 94.00 92 CYS A O 1
ATOM 738 N N . SER A 1 93 ? 7.758 11.261 -1.704 1.00 92.94 93 SER A N 1
ATOM 739 C CA . SER A 1 93 ? 9.018 12.001 -1.538 1.00 92.94 93 SER A CA 1
ATOM 740 C C . SER A 1 93 ? 10.151 11.128 -0.987 1.00 92.94 93 SER A C 1
ATOM 742 O O . SER A 1 93 ? 11.292 11.260 -1.430 1.00 92.94 93 SER A O 1
ATOM 744 N N . ALA A 1 94 ? 9.831 10.182 -0.099 1.00 93.94 94 ALA A N 1
ATOM 745 C CA . ALA A 1 94 ? 10.786 9.244 0.491 1.00 93.94 94 ALA A CA 1
ATOM 746 C C . ALA A 1 94 ? 11.426 8.284 -0.530 1.00 93.94 94 ALA A C 1
ATOM 748 O O . ALA A 1 94 ? 12.479 7.714 -0.256 1.00 93.94 94 ALA A O 1
ATOM 749 N N . LEU A 1 95 ? 10.809 8.106 -1.703 1.00 95.56 95 LEU A N 1
ATOM 750 C CA . LEU A 1 95 ? 11.302 7.235 -2.775 1.00 95.56 95 LEU A CA 1
ATOM 751 C C . LEU A 1 95 ? 11.918 8.012 -3.945 1.00 95.56 95 LEU A C 1
ATOM 753 O O . LEU A 1 95 ? 12.254 7.426 -4.976 1.00 95.56 95 LEU A O 1
ATOM 757 N N . SER A 1 96 ? 12.069 9.332 -3.814 1.00 94.31 96 SER A N 1
ATOM 758 C CA . SER A 1 96 ? 12.636 10.172 -4.868 1.00 94.31 96 SER A CA 1
ATOM 759 C C . SER A 1 96 ? 14.055 9.727 -5.225 1.00 94.31 96 SER A C 1
ATOM 761 O O . SER A 1 96 ? 14.945 9.721 -4.377 1.00 94.31 96 SER A O 1
ATOM 763 N N . ARG A 1 97 ? 14.262 9.363 -6.501 1.00 92.25 97 ARG A N 1
ATOM 764 C CA . ARG A 1 97 ? 15.539 8.864 -7.053 1.00 92.25 97 ARG A CA 1
ATOM 765 C C . ARG A 1 97 ? 16.074 7.610 -6.343 1.00 92.25 97 ARG A C 1
ATOM 767 O O . ARG A 1 97 ? 17.277 7.360 -6.376 1.00 92.25 97 ARG A O 1
ATOM 774 N N . ALA A 1 98 ? 15.206 6.841 -5.686 1.00 95.50 98 ALA A N 1
ATOM 775 C CA . ALA A 1 98 ? 15.621 5.655 -4.955 1.00 95.50 98 ALA A CA 1
ATOM 776 C C . ALA A 1 98 ? 16.095 4.541 -5.904 1.00 95.50 98 ALA A C 1
ATOM 778 O O . ALA A 1 98 ? 15.475 4.270 -6.936 1.00 95.50 98 ALA A O 1
ATOM 779 N N . VAL A 1 99 ? 17.181 3.880 -5.503 1.00 96.94 99 VAL A N 1
ATOM 780 C CA . VAL A 1 99 ? 17.720 2.662 -6.117 1.00 96.94 99 VAL A CA 1
ATOM 781 C C . VAL A 1 99 ? 17.810 1.621 -5.010 1.00 96.94 99 VAL A C 1
ATOM 783 O O . VAL A 1 99 ? 18.542 1.808 -4.039 1.00 96.94 99 VAL A O 1
ATOM 786 N N . ILE A 1 100 ? 17.006 0.568 -5.116 1.00 97.31 100 ILE A N 1
ATOM 787 C CA . ILE A 1 100 ? 16.752 -0.378 -4.030 1.00 97.31 100 ILE A CA 1
ATOM 788 C C . ILE A 1 100 ? 17.119 -1.784 -4.514 1.00 97.31 100 ILE A C 1
ATOM 790 O O . ILE A 1 100 ? 16.359 -2.360 -5.296 1.00 97.31 100 ILE A O 1
ATOM 794 N N . PRO A 1 101 ? 18.260 -2.348 -4.086 1.00 97.12 101 PRO A N 1
ATOM 795 C CA . PRO A 1 101 ? 18.574 -3.747 -4.344 1.00 97.12 101 PRO A CA 1
ATOM 796 C C . PRO A 1 101 ? 17.645 -4.647 -3.525 1.00 97.12 101 PRO A C 1
ATOM 798 O O . PRO A 1 101 ? 17.391 -4.367 -2.355 1.00 97.12 101 PRO A O 1
ATOM 801 N N . GLU A 1 102 ? 17.139 -5.710 -4.149 1.00 95.69 102 GLU A N 1
ATOM 802 C CA . GLU A 1 102 ? 16.263 -6.715 -3.532 1.00 95.69 102 GLU A CA 1
ATOM 803 C C . GLU A 1 102 ? 15.111 -6.081 -2.720 1.00 95.69 102 GLU A C 1
ATOM 805 O O . GLU A 1 102 ? 15.013 -6.266 -1.502 1.00 95.69 102 GLU A O 1
ATOM 810 N N . PRO A 1 103 ? 14.228 -5.289 -3.365 1.00 95.19 103 PRO A N 1
ATOM 811 C CA . PRO A 1 103 ? 13.178 -4.556 -2.668 1.00 95.19 103 PRO A CA 1
ATOM 812 C C . PRO A 1 103 ? 12.273 -5.509 -1.876 1.00 95.19 103 PRO A C 1
ATOM 814 O O . PRO A 1 103 ? 11.677 -6.436 -2.424 1.00 95.19 103 PRO A O 1
ATOM 817 N N . GLY A 1 104 ? 12.149 -5.247 -0.574 1.00 94.06 104 GLY A N 1
ATOM 818 C CA . GLY A 1 104 ? 11.446 -6.125 0.358 1.00 94.06 104 GLY A CA 1
ATOM 819 C C . GLY A 1 104 ? 10.647 -5.373 1.419 1.00 94.06 104 GLY A C 1
ATOM 820 O O . GLY A 1 104 ? 9.987 -4.367 1.149 1.00 94.06 104 GLY A O 1
ATOM 821 N N . ALA A 1 105 ? 10.694 -5.875 2.654 1.00 95.19 105 ALA A N 1
ATOM 822 C CA . ALA A 1 105 ? 9.858 -5.383 3.748 1.00 95.19 105 ALA A CA 1
ATOM 823 C C . ALA A 1 105 ? 10.078 -3.894 4.076 1.00 95.19 105 ALA A C 1
ATOM 825 O O . ALA A 1 105 ? 9.131 -3.224 4.483 1.00 95.19 105 ALA A O 1
ATOM 826 N N . ASP A 1 106 ? 11.290 -3.367 3.884 1.00 94.69 106 ASP A N 1
ATOM 827 C CA . ASP A 1 106 ? 11.589 -1.947 4.103 1.00 94.69 106 ASP A CA 1
ATOM 828 C C . ASP A 1 106 ? 10.835 -1.037 3.134 1.00 94.69 106 ASP A C 1
ATOM 830 O O . ASP A 1 106 ? 10.166 -0.103 3.572 1.00 94.69 106 ASP A O 1
ATOM 834 N N . LEU A 1 107 ? 10.845 -1.360 1.837 1.00 95.50 107 LEU A N 1
ATOM 835 C CA . LEU A 1 107 ? 10.064 -0.624 0.843 1.00 95.50 107 LEU A CA 1
ATOM 836 C C . LEU A 1 107 ? 8.569 -0.674 1.181 1.00 95.50 107 LEU A C 1
ATOM 838 O O . LEU A 1 107 ? 7.895 0.353 1.153 1.00 95.50 107 LEU A O 1
ATOM 842 N N . ALA A 1 108 ? 8.056 -1.848 1.561 1.00 93.81 108 ALA A N 1
ATOM 843 C CA . ALA A 1 108 ? 6.658 -2.001 1.955 1.00 93.81 108 ALA A CA 1
ATOM 844 C C . ALA A 1 108 ? 6.298 -1.152 3.188 1.00 93.81 108 ALA A C 1
ATOM 846 O O . ALA A 1 108 ? 5.213 -0.572 3.235 1.00 93.81 108 ALA A O 1
ATOM 847 N N . ARG A 1 109 ? 7.202 -1.037 4.172 1.00 93.62 109 ARG A N 1
ATOM 848 C CA . ARG A 1 109 ? 7.021 -0.153 5.334 1.00 93.62 109 ARG A CA 1
ATOM 849 C C . ARG A 1 109 ? 6.979 1.316 4.927 1.00 93.62 109 ARG A C 1
ATOM 851 O O . ARG A 1 109 ? 6.074 2.016 5.371 1.00 93.62 109 ARG A O 1
ATOM 858 N N . THR A 1 110 ? 7.898 1.759 4.069 1.00 94.31 110 THR A N 1
ATOM 859 C CA . THR A 1 110 ? 7.920 3.136 3.554 1.00 94.31 110 THR A CA 1
ATOM 860 C C . THR A 1 110 ? 6.634 3.470 2.804 1.00 94.31 110 THR A C 1
ATOM 862 O O . THR A 1 110 ? 6.004 4.486 3.090 1.00 94.31 110 THR A O 1
ATOM 865 N N . LEU A 1 111 ? 6.202 2.590 1.897 1.00 94.50 111 LEU A N 1
ATOM 866 C CA . LEU A 1 111 ? 4.957 2.762 1.146 1.00 94.50 111 LEU A CA 1
ATOM 867 C C . LEU A 1 111 ? 3.746 2.812 2.071 1.00 94.50 111 LEU A C 1
ATOM 869 O O . LEU A 1 111 ? 2.918 3.705 1.939 1.00 94.50 111 LEU A O 1
ATOM 873 N N . LYS A 1 112 ? 3.654 1.884 3.029 1.00 91.56 112 LYS A N 1
ATOM 874 C CA . LYS A 1 112 ? 2.559 1.861 3.999 1.00 91.56 112 LYS A CA 1
ATOM 875 C C . LYS A 1 112 ? 2.510 3.159 4.798 1.00 91.56 112 LYS A C 1
ATOM 877 O O . LYS A 1 112 ? 1.440 3.739 4.892 1.00 91.56 112 LYS A O 1
ATOM 882 N N . ALA A 1 113 ? 3.644 3.612 5.333 1.00 90.62 113 ALA A N 1
ATOM 883 C CA . ALA A 1 113 ? 3.714 4.843 6.114 1.00 90.62 113 ALA A CA 1
ATOM 884 C C . ALA A 1 113 ? 3.217 6.051 5.310 1.00 90.62 113 ALA A C 1
ATOM 886 O O . ALA A 1 113 ? 2.365 6.783 5.803 1.00 90.62 113 ALA A O 1
ATOM 887 N N . TRP A 1 114 ? 3.681 6.195 4.065 1.00 93.38 114 TRP A N 1
ATOM 888 C CA . TRP A 1 114 ? 3.256 7.265 3.161 1.00 93.38 114 TRP A CA 1
ATOM 889 C C . TRP A 1 114 ? 1.764 7.185 2.804 1.00 93.38 114 TRP A C 1
ATOM 891 O O . TRP A 1 114 ? 1.055 8.181 2.887 1.00 93.38 114 TRP A O 1
ATOM 901 N N . LEU A 1 115 ? 1.253 5.996 2.471 1.00 90.25 115 LEU A N 1
ATOM 902 C CA . LEU A 1 115 ? -0.160 5.799 2.115 1.00 90.25 115 LEU A CA 1
ATOM 903 C C . LEU A 1 115 ? -1.120 6.012 3.293 1.00 90.25 115 LEU A C 1
ATOM 905 O O . LEU A 1 115 ? -2.297 6.289 3.081 1.00 90.25 115 LEU A O 1
ATOM 909 N N . THR A 1 116 ? -0.633 5.863 4.526 1.00 87.38 116 THR A N 1
ATOM 910 C CA . THR A 1 116 ? -1.402 6.130 5.751 1.00 87.38 116 THR A CA 1
ATOM 911 C C . THR A 1 116 ? -1.128 7.508 6.350 1.00 87.38 116 THR A C 1
ATOM 913 O O . THR A 1 116 ? -1.661 7.825 7.412 1.00 87.38 116 THR A O 1
ATOM 916 N N . GLU A 1 117 ? -0.284 8.325 5.719 1.00 84.62 117 GLU A N 1
ATOM 917 C CA . GLU A 1 117 ? 0.049 9.652 6.225 1.00 84.62 117 GLU A CA 1
ATOM 918 C C . GLU A 1 117 ? -1.206 10.536 6.261 1.00 84.62 117 GLU A C 1
ATOM 920 O O . GLU A 1 117 ? -1.953 10.635 5.289 1.00 84.62 117 GLU A O 1
ATOM 925 N N . GLY A 1 118 ? -1.469 11.154 7.415 1.00 78.19 118 GLY A N 1
ATOM 926 C CA . GLY A 1 118 ? -2.668 11.967 7.641 1.00 78.19 118 GLY A CA 1
ATOM 927 C C . GLY A 1 118 ? -3.936 11.181 7.998 1.00 78.19 118 GLY A C 1
ATOM 928 O O . GLY A 1 118 ? -4.946 11.808 8.310 1.00 78.19 118 GLY A O 1
ATOM 929 N N . ALA A 1 119 ? -3.901 9.843 8.004 1.00 81.06 119 ALA A N 1
ATOM 930 C CA . ALA A 1 119 ? -4.978 9.033 8.567 1.00 81.06 119 ALA A CA 1
ATOM 931 C C . ALA A 1 119 ? -4.845 8.933 10.094 1.00 81.06 119 ALA A C 1
ATOM 933 O O . ALA A 1 119 ? -3.738 8.841 10.632 1.00 81.06 119 ALA A O 1
ATOM 934 N N . ASP A 1 120 ? -5.979 8.901 10.795 1.00 82.69 120 ASP A N 1
ATOM 935 C CA . ASP A 1 120 ? -5.977 8.639 12.231 1.00 82.69 120 ASP A CA 1
ATOM 936 C C . ASP A 1 120 ? -5.403 7.241 12.510 1.00 82.69 120 ASP A C 1
ATOM 938 O O . ASP A 1 120 ? -5.768 6.269 11.837 1.00 82.69 120 ASP A O 1
ATOM 942 N N . PRO A 1 121 ? -4.523 7.096 13.514 1.00 82.94 121 PRO A N 1
ATOM 943 C CA . PRO A 1 121 ? -3.925 5.810 13.816 1.00 82.94 121 PRO A CA 1
ATOM 944 C C . PRO A 1 121 ? -5.011 4.812 14.228 1.00 82.94 121 PRO A C 1
ATOM 946 O O . PRO A 1 121 ? -5.799 5.060 15.146 1.00 82.94 121 PRO A O 1
ATOM 949 N N . THR A 1 122 ? -5.037 3.659 13.562 1.00 86.50 122 THR A N 1
ATOM 950 C CA . THR A 1 122 ? -5.914 2.538 13.918 1.00 86.50 122 THR A CA 1
ATOM 951 C C . THR A 1 122 ? -5.469 1.895 15.230 1.00 86.50 122 THR A C 1
ATOM 953 O O . THR A 1 122 ? -4.310 2.027 15.643 1.00 86.50 122 THR A O 1
ATOM 956 N N . MET A 1 123 ? -6.379 1.169 15.879 1.00 85.50 123 MET A N 1
ATOM 957 C CA . MET A 1 123 ? -6.084 0.423 17.105 1.00 85.50 123 MET A CA 1
ATOM 958 C C . MET A 1 123 ? -4.826 -0.453 16.988 1.00 85.50 123 MET A C 1
ATOM 960 O O . MET A 1 123 ? -4.571 -1.073 15.952 1.00 85.50 123 MET A O 1
ATOM 964 N N . THR A 1 124 ? -4.057 -0.532 18.074 1.00 86.44 124 THR A N 1
ATOM 965 C CA . THR A 1 124 ? -2.921 -1.458 18.181 1.00 86.44 124 THR A CA 1
ATOM 966 C C . THR A 1 124 ? -3.405 -2.907 18.298 1.00 86.44 124 THR A C 1
ATOM 968 O O . THR A 1 124 ? -4.557 -3.164 18.658 1.00 86.44 124 THR A O 1
ATOM 971 N N . GLU A 1 125 ? -2.533 -3.881 18.018 1.00 86.50 125 GLU A N 1
ATOM 972 C CA . GLU A 1 125 ? -2.883 -5.306 18.154 1.00 86.50 125 GLU A CA 1
ATOM 973 C C . GLU A 1 125 ? -3.340 -5.659 19.576 1.00 86.50 125 GLU A C 1
ATOM 975 O O . GLU A 1 125 ? -4.328 -6.377 19.741 1.00 86.50 125 GLU A O 1
ATOM 980 N N . ASP A 1 126 ? -2.694 -5.083 20.592 1.00 87.81 126 ASP A N 1
ATOM 981 C CA . ASP A 1 126 ? -3.074 -5.265 21.994 1.00 87.81 126 ASP A CA 1
ATOM 982 C C . ASP A 1 126 ? -4.474 -4.714 22.279 1.00 87.81 126 ASP A C 1
ATOM 984 O O . ASP A 1 126 ? -5.293 -5.397 22.890 1.00 87.81 126 ASP A O 1
ATOM 988 N N . GLN A 1 127 ? -4.795 -3.518 21.776 1.00 87.81 127 GLN A N 1
ATOM 989 C CA . GLN A 1 127 ? -6.124 -2.923 21.942 1.00 87.81 127 GLN A CA 1
ATOM 990 C C . GLN A 1 127 ? -7.208 -3.766 21.257 1.00 87.81 127 GLN A C 1
ATOM 992 O O . GLN A 1 127 ? -8.284 -3.972 21.822 1.00 87.81 127 GLN A O 1
ATOM 997 N N . VAL A 1 128 ? -6.926 -4.296 20.059 1.00 86.94 128 VAL A N 1
ATOM 998 C CA . VAL A 1 128 ? -7.840 -5.207 19.350 1.00 86.94 128 VAL A CA 1
ATOM 999 C C . VAL A 1 128 ? -8.054 -6.482 20.161 1.00 86.94 128 VAL A C 1
ATOM 1001 O O . VAL A 1 128 ? -9.191 -6.934 20.300 1.00 86.94 128 VAL A O 1
ATOM 1004 N N . LYS A 1 129 ? -6.990 -7.050 20.733 1.00 88.94 129 LYS A N 1
ATOM 1005 C CA . LYS A 1 129 ? -7.070 -8.243 21.579 1.00 88.94 129 LYS A CA 1
ATOM 1006 C C . LYS A 1 129 ? -7.896 -7.991 22.843 1.00 88.94 129 LYS A C 1
ATOM 1008 O O . LYS A 1 129 ? -8.798 -8.773 23.129 1.00 88.94 129 LYS A O 1
ATOM 1013 N N . THR A 1 130 ? -7.656 -6.884 23.548 1.00 89.31 130 THR A N 1
ATOM 1014 C CA . THR A 1 130 ? -8.442 -6.493 24.728 1.00 89.31 130 THR A CA 1
ATOM 1015 C C . THR A 1 130 ? -9.923 -6.335 24.387 1.00 89.31 130 THR A C 1
ATOM 1017 O O . THR A 1 130 ? -10.779 -6.835 25.116 1.00 89.31 130 THR A O 1
ATOM 1020 N N . LEU A 1 131 ? -10.241 -5.691 23.259 1.00 87.44 131 LEU A N 1
ATOM 1021 C CA . LEU A 1 131 ? -11.622 -5.534 22.801 1.00 87.44 131 LEU A CA 1
ATOM 1022 C C . LEU A 1 131 ? -12.306 -6.890 22.585 1.00 87.44 131 LEU A C 1
ATOM 1024 O O . LEU A 1 131 ? -13.441 -7.098 23.016 1.00 87.44 131 LEU A O 1
ATOM 1028 N N . TRP A 1 132 ? -11.595 -7.820 21.947 1.00 87.56 132 TRP A N 1
ATOM 1029 C CA . TRP A 1 132 ? -12.067 -9.181 21.711 1.00 87.56 132 TRP A CA 1
ATOM 1030 C C . TRP A 1 132 ? -12.301 -9.966 22.997 1.00 87.56 132 TRP A C 1
ATOM 1032 O O . TRP A 1 132 ? -13.326 -10.634 23.129 1.00 87.56 132 TRP A O 1
ATOM 1042 N N . GLU A 1 133 ? -11.368 -9.894 23.943 1.00 89.38 133 GLU A N 1
ATOM 1043 C CA . GLU A 1 133 ? -11.470 -10.583 25.230 1.00 89.38 133 GLU A CA 1
ATOM 1044 C C . GLU A 1 133 ? -12.660 -10.068 26.045 1.00 89.38 133 GLU A C 1
ATOM 1046 O O . GLU A 1 133 ? -13.431 -10.873 26.569 1.00 89.38 133 GLU A O 1
ATOM 1051 N N . LEU A 1 134 ? -12.873 -8.748 26.078 1.00 86.56 134 LEU A N 1
ATOM 1052 C CA . LEU A 1 134 ? -14.021 -8.135 26.750 1.00 86.56 134 LEU A CA 1
ATOM 1053 C C . LEU A 1 134 ? -15.346 -8.504 26.082 1.00 86.56 134 LEU A C 1
ATOM 1055 O O . LEU A 1 134 ? -16.286 -8.900 26.769 1.00 86.56 134 LEU A O 1
ATOM 1059 N N . GLY A 1 135 ? -15.419 -8.431 24.750 1.00 87.94 135 GLY A N 1
ATOM 1060 C CA . GLY A 1 135 ? -16.617 -8.834 24.014 1.00 87.94 135 GLY A CA 1
ATOM 1061 C C . GLY A 1 135 ? -16.972 -10.301 24.269 1.00 87.94 135 GLY A C 1
ATOM 1062 O O . GLY A 1 135 ? -18.117 -10.627 24.585 1.00 87.94 135 GLY A O 1
ATOM 1063 N N . LYS A 1 136 ? -15.967 -11.183 24.234 1.00 88.81 136 LYS A N 1
ATOM 1064 C CA . LYS A 1 136 ? -16.134 -12.614 24.510 1.00 88.81 136 LYS A CA 1
ATOM 1065 C C . LYS A 1 136 ? -16.554 -12.886 25.955 1.00 88.81 136 LYS A C 1
ATOM 1067 O O . LYS A 1 136 ? -17.407 -13.741 26.174 1.00 88.81 136 LYS A O 1
ATOM 1072 N N . ALA A 1 137 ? -15.995 -12.168 26.932 1.00 87.12 137 ALA A N 1
ATOM 1073 C CA . ALA A 1 137 ? -16.390 -12.284 28.337 1.00 87.12 137 ALA A CA 1
ATOM 1074 C C . ALA A 1 137 ? -17.868 -11.914 28.565 1.00 87.12 137 ALA A C 1
ATOM 1076 O O . ALA A 1 137 ? -18.490 -12.415 29.497 1.00 87.12 137 ALA A O 1
ATOM 1077 N N . GLN A 1 138 ? -18.440 -11.087 27.686 1.00 85.94 138 GLN A N 1
ATOM 1078 C CA . GLN A 1 138 ? -19.858 -10.718 27.681 1.00 85.94 138 GLN A CA 1
ATOM 1079 C C . GLN A 1 138 ? -20.720 -11.604 26.764 1.00 85.94 138 GLN A C 1
ATOM 1081 O O . GLN A 1 138 ? -21.897 -11.315 26.562 1.00 85.94 138 GLN A O 1
ATOM 1086 N N . GLY A 1 139 ? -20.153 -12.671 26.189 1.00 87.00 139 GLY A N 1
ATOM 1087 C CA . GLY A 1 139 ? -20.866 -13.592 25.301 1.00 87.00 139 GLY A CA 1
ATOM 1088 C C . GLY A 1 139 ? -21.230 -13.008 23.932 1.00 87.00 139 GLY A C 1
ATOM 1089 O O . GLY A 1 139 ? -22.059 -13.589 23.236 1.00 87.00 139 GLY A O 1
ATOM 1090 N N . LEU A 1 140 ? -20.637 -11.878 23.532 1.00 85.81 14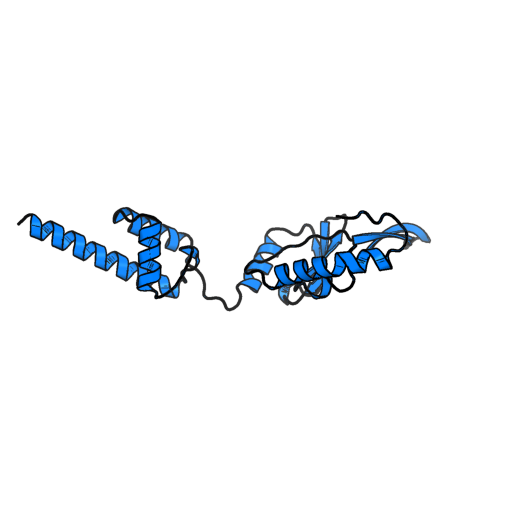0 LEU A N 1
ATOM 1091 C CA . LEU A 1 140 ? -20.927 -11.245 22.246 1.00 85.81 140 LEU A CA 1
ATOM 1092 C C . LEU A 1 140 ? -20.314 -12.045 21.095 1.00 85.81 140 LEU A C 1
ATOM 1094 O O . LEU A 1 140 ? -19.142 -12.434 21.134 1.00 85.81 140 LEU A O 1
ATOM 1098 N N . SER A 1 141 ? -21.098 -12.243 20.034 1.00 87.94 141 SER A N 1
ATOM 1099 C CA . SER A 1 141 ? -20.560 -12.722 18.766 1.00 87.94 141 SER A CA 1
ATOM 1100 C C . SER A 1 141 ? -19.767 -11.617 18.057 1.00 87.94 141 SER A C 1
ATOM 1102 O O . SER A 1 141 ? -19.864 -10.433 18.385 1.00 87.94 141 SER A O 1
ATOM 1104 N N . VAL A 1 142 ? -19.006 -11.997 17.026 1.00 84.31 142 VAL A N 1
ATOM 1105 C CA . VAL A 1 142 ? -18.286 -11.051 16.154 1.00 84.31 142 VAL A CA 1
ATOM 1106 C C . VAL A 1 142 ? -19.226 -9.985 15.581 1.00 84.31 142 VAL A C 1
ATOM 1108 O O . VAL A 1 142 ? -18.885 -8.804 15.547 1.00 84.31 142 VAL A O 1
ATOM 1111 N N . GLY A 1 143 ? -20.413 -10.407 15.135 1.00 87.44 143 GLY A N 1
ATOM 1112 C CA . GLY A 1 143 ? -21.407 -9.525 14.527 1.00 87.44 143 GLY A CA 1
ATOM 1113 C C . GLY A 1 143 ? -22.041 -8.572 15.536 1.00 87.44 143 GLY A C 1
ATOM 1114 O O . GLY A 1 143 ? -22.229 -7.395 15.228 1.00 87.44 143 GLY A O 1
ATOM 1115 N N . ASP A 1 144 ? -22.301 -9.042 16.756 1.00 88.94 144 ASP A N 1
ATOM 1116 C CA . ASP A 1 144 ? -22.881 -8.208 17.815 1.00 88.94 144 ASP A CA 1
ATOM 1117 C C . ASP A 1 144 ? -21.883 -7.163 18.307 1.00 88.94 144 ASP A C 1
ATOM 1119 O O . ASP A 1 144 ? -22.244 -6.004 18.505 1.00 88.94 144 ASP A O 1
ATOM 1123 N N . LEU A 1 145 ? -20.609 -7.549 18.437 1.00 88.06 145 LEU A N 1
ATOM 1124 C CA . LEU A 1 145 ? -19.535 -6.621 18.771 1.00 88.06 145 LEU A CA 1
ATOM 1125 C C . LEU A 1 145 ? -19.399 -5.534 17.698 1.00 88.06 145 LEU A C 1
ATOM 1127 O O . LEU A 1 145 ? -19.328 -4.355 18.030 1.00 88.06 145 LEU A O 1
ATOM 1131 N N . MET A 1 146 ? -19.435 -5.903 16.415 1.00 89.88 146 MET A N 1
ATOM 1132 C CA . MET A 1 146 ? -19.419 -4.927 15.319 1.00 89.88 146 MET A CA 1
ATOM 1133 C C . MET A 1 146 ? -20.647 -4.018 15.315 1.00 89.88 146 MET A C 1
ATOM 1135 O O . MET A 1 146 ? -20.527 -2.817 15.077 1.00 89.88 146 MET A O 1
ATOM 1139 N N . THR A 1 147 ? -21.821 -4.574 15.610 1.00 91.38 147 THR A N 1
ATOM 1140 C CA . THR A 1 147 ? -23.063 -3.803 15.724 1.00 91.38 147 THR A CA 1
ATOM 1141 C C . THR A 1 147 ? -22.956 -2.777 16.846 1.00 91.38 147 THR A C 1
ATOM 1143 O O . THR A 1 147 ? -23.279 -1.611 16.630 1.00 91.38 147 THR A O 1
ATOM 1146 N N 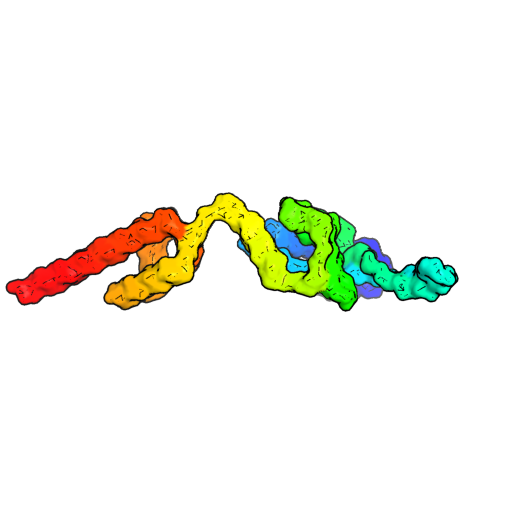. LEU A 1 148 ? -22.428 -3.176 18.006 1.00 90.31 148 LEU A N 1
ATOM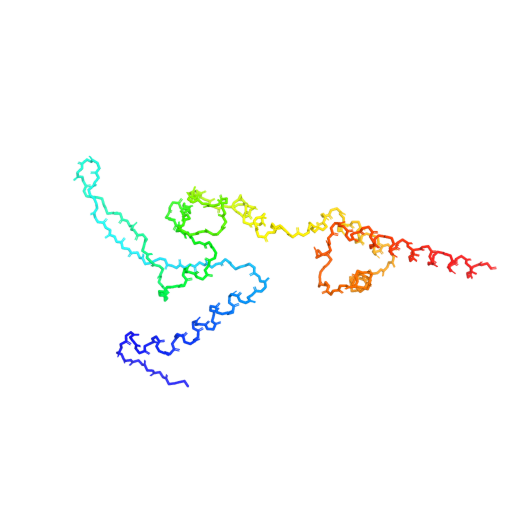 1147 C CA . LEU A 1 148 ? -22.175 -2.276 19.127 1.00 90.31 148 LEU A CA 1
ATOM 1148 C C . LEU A 1 148 ? -21.206 -1.156 18.734 1.00 90.31 148 LEU A C 1
ATOM 1150 O O . LEU A 1 148 ? -21.520 0.008 18.948 1.00 90.31 148 LEU A O 1
ATOM 1154 N N . ILE A 1 149 ? -20.065 -1.491 18.124 1.00 90.88 149 ILE A N 1
ATOM 1155 C CA . ILE A 1 149 ? -19.051 -0.511 17.700 1.00 90.88 149 ILE A CA 1
ATOM 1156 C C . ILE A 1 149 ? -19.667 0.537 16.770 1.00 90.88 149 ILE A C 1
ATOM 1158 O O . ILE A 1 149 ? -19.556 1.734 17.032 1.00 90.88 149 ILE A O 1
ATOM 1162 N N . ASN A 1 150 ? -20.353 0.093 15.716 1.00 92.31 150 ASN A N 1
ATOM 1163 C CA . ASN A 1 150 ? -20.962 0.986 14.732 1.00 92.31 150 ASN A CA 1
ATOM 1164 C C . ASN A 1 150 ? -22.077 1.849 15.347 1.00 92.31 150 ASN A C 1
ATOM 1166 O O . ASN A 1 150 ? -22.210 3.021 15.002 1.00 92.31 150 ASN A O 1
ATOM 1170 N N . GLN A 1 151 ? -22.845 1.308 16.300 1.00 91.62 151 GLN A N 1
ATOM 1171 C CA . GLN A 1 151 ? -23.857 2.071 17.037 1.00 91.62 151 GLN A CA 1
ATOM 1172 C C . GLN A 1 151 ? -23.240 3.110 17.979 1.00 91.62 151 GLN A C 1
ATOM 1174 O O . GLN A 1 151 ? -23.727 4.235 18.028 1.00 91.62 151 GLN A O 1
ATOM 1179 N N . THR A 1 152 ? -22.185 2.751 18.716 1.00 91.75 152 THR A N 1
ATOM 1180 C CA . THR A 1 152 ? -21.511 3.642 19.673 1.00 91.75 152 THR A CA 1
ATOM 1181 C C . THR A 1 152 ? -20.779 4.779 18.971 1.00 91.75 152 THR A C 1
ATOM 1183 O O . THR A 1 152 ? -20.822 5.910 19.440 1.00 91.75 152 THR A O 1
ATOM 1186 N N . LEU A 1 153 ? -20.111 4.489 17.854 1.00 90.62 153 LEU A N 1
ATOM 1187 C CA . LEU A 1 153 ? -19.305 5.475 17.134 1.00 90.62 153 LEU A CA 1
ATOM 1188 C C . LEU A 1 153 ? -20.082 6.212 16.037 1.00 90.62 153 LEU A C 1
ATOM 1190 O O . LEU A 1 153 ? -19.548 7.145 15.445 1.00 90.62 153 LEU A O 1
ATOM 1194 N N . HIS A 1 154 ? -21.323 5.802 15.759 1.00 89.94 154 HIS A N 1
ATOM 1195 C CA . HIS A 1 154 ? -22.124 6.286 14.630 1.00 89.94 154 HIS A CA 1
ATOM 1196 C C . HIS A 1 154 ? -21.400 6.129 13.280 1.00 89.94 154 HIS A C 1
ATOM 1198 O O . HIS A 1 154 ? -21.432 7.015 12.425 1.00 89.94 154 HIS A O 1
ATOM 1204 N N . THR A 1 155 ? -20.742 4.983 13.094 1.00 89.44 155 THR A N 1
ATOM 1205 C CA . THR A 1 155 ? -19.957 4.649 11.899 1.00 89.44 155 THR A CA 1
ATOM 1206 C C . THR A 1 155 ? -20.531 3.440 11.160 1.00 89.44 155 THR A C 1
ATOM 1208 O O . THR A 1 155 ? -21.476 2.789 11.606 1.00 89.44 155 THR A O 1
ATOM 1211 N N . ALA A 1 156 ? -19.963 3.145 9.990 1.00 88.44 156 ALA A N 1
ATOM 1212 C CA . ALA A 1 156 ? -20.302 1.983 9.171 1.00 88.44 156 ALA A CA 1
ATOM 1213 C C . ALA A 1 156 ? -19.058 1.125 8.887 1.00 88.44 156 ALA A C 1
ATOM 1215 O O . ALA A 1 156 ? -18.813 0.726 7.746 1.00 88.44 156 ALA A O 1
ATOM 1216 N N . TYR A 1 157 ? -18.250 0.869 9.920 1.00 87.56 157 TYR A N 1
ATOM 1217 C CA . TYR A 1 157 ? -17.049 0.050 9.793 1.00 87.56 157 TYR A CA 1
ATOM 1218 C C . TYR A 1 157 ? -17.408 -1.389 9.430 1.00 87.56 157 TYR A C 1
ATOM 1220 O O . TYR A 1 157 ? -18.379 -1.960 9.941 1.00 87.56 157 TYR A O 1
ATOM 1228 N N . ARG A 1 158 ? -16.603 -1.996 8.554 1.00 84.06 158 ARG A N 1
ATOM 1229 C CA . ARG A 1 158 ? -16.750 -3.404 8.161 1.00 84.06 158 ARG A CA 1
ATOM 1230 C C . ARG A 1 158 ? -15.906 -4.325 9.028 1.00 84.06 158 ARG A C 1
ATOM 1232 O O . ARG A 1 158 ? -16.252 -5.493 9.187 1.00 84.06 158 ARG A O 1
ATOM 1239 N N . THR A 1 159 ? -14.805 -3.820 9.578 1.00 80.94 159 THR A N 1
ATOM 1240 C CA . THR A 1 159 ? -13.905 -4.569 10.459 1.00 80.94 159 THR A CA 1
ATOM 1241 C C . THR A 1 159 ? -13.544 -3.767 11.711 1.00 80.94 159 THR A C 1
ATOM 1243 O O . THR A 1 159 ? -13.392 -2.548 11.625 1.00 80.94 159 THR A O 1
ATOM 1246 N N . PRO A 1 160 ? -13.315 -4.419 12.874 1.00 78.44 160 PRO A N 1
ATOM 1247 C CA . PRO A 1 160 ? -12.867 -3.725 14.083 1.00 78.44 160 PRO A CA 1
ATOM 1248 C C . PRO A 1 160 ? -11.541 -2.973 13.900 1.00 78.44 160 PRO A C 1
ATOM 1250 O O . PRO A 1 160 ? -11.227 -2.080 14.675 1.00 78.44 160 PRO A O 1
ATOM 1253 N N . ARG A 1 161 ? -10.746 -3.334 12.881 1.00 80.44 161 ARG A N 1
ATOM 1254 C CA . ARG A 1 161 ? -9.458 -2.690 12.580 1.00 80.44 161 ARG A CA 1
ATOM 1255 C C . ARG A 1 161 ? -9.587 -1.265 12.039 1.00 80.44 161 ARG A C 1
ATOM 1257 O O . ARG A 1 161 ? -8.593 -0.554 12.031 1.00 80.44 161 ARG A O 1
ATOM 1264 N N . GLU A 1 162 ? -10.771 -0.863 11.585 1.00 83.88 162 GLU A N 1
ATOM 1265 C CA . GLU A 1 162 ? -11.044 0.513 11.141 1.00 83.88 162 GLU A CA 1
ATOM 1266 C C . GLU A 1 162 ? -11.234 1.480 12.319 1.00 83.88 162 GLU A C 1
ATOM 1268 O O . GLU A 1 162 ? -11.190 2.693 12.137 1.00 83.88 162 GLU A O 1
ATOM 1273 N N . VAL A 1 163 ? -11.421 0.957 13.534 1.00 87.75 163 VAL A N 1
ATOM 1274 C CA . VAL A 1 163 ? -11.538 1.778 14.737 1.00 87.75 163 VAL A CA 1
ATOM 1275 C C . VAL A 1 163 ? -10.204 2.466 15.025 1.00 87.75 163 VAL A C 1
ATOM 1277 O O . VAL A 1 163 ? -9.142 1.832 15.067 1.00 87.75 163 VAL A O 1
ATOM 1280 N N . THR A 1 164 ? -10.267 3.773 15.271 1.00 89.62 164 THR A N 1
ATOM 1281 C CA . THR A 1 164 ? -9.088 4.577 15.603 1.00 89.62 164 THR A CA 1
ATOM 1282 C C . THR A 1 164 ? -8.730 4.465 17.083 1.00 89.62 164 THR A C 1
ATOM 1284 O O . THR A 1 164 ? -9.570 4.178 17.941 1.00 89.62 164 THR A O 1
ATOM 1287 N N . GLN A 1 165 ? -7.472 4.747 17.421 1.00 88.38 165 GLN A N 1
ATOM 1288 C CA . GLN A 1 165 ? -7.021 4.772 18.817 1.00 88.38 165 GLN A CA 1
ATOM 1289 C C . GLN A 1 165 ? -7.802 5.787 19.662 1.00 88.38 165 GLN A C 1
ATOM 1291 O O . GLN A 1 165 ? -8.062 5.531 20.834 1.00 88.38 165 GLN A O 1
ATOM 1296 N N . ALA A 1 166 ? -8.222 6.909 19.068 1.00 87.62 166 ALA A N 1
ATOM 1297 C CA . ALA A 1 166 ? -9.016 7.933 19.746 1.00 87.62 166 ALA A CA 1
ATOM 1298 C C . ALA A 1 166 ? -10.454 7.474 20.052 1.00 87.62 166 ALA A C 1
ATOM 1300 O O . ALA A 1 166 ? -11.049 7.904 21.039 1.00 87.62 166 ALA A O 1
ATOM 1301 N N . GLN A 1 167 ? -11.010 6.584 19.227 1.00 90.94 167 GLN A N 1
ATOM 1302 C CA . GLN A 1 167 ? -12.356 6.030 19.399 1.00 90.94 167 GLN A CA 1
ATOM 1303 C C . GLN A 1 167 ? -12.390 4.854 20.386 1.00 90.94 167 GLN A C 1
ATOM 1305 O O . GLN A 1 167 ? -13.417 4.603 21.019 1.00 90.94 167 GLN A O 1
ATOM 1310 N N . PHE A 1 168 ? -11.269 4.151 20.560 1.00 89.88 168 PHE A N 1
ATOM 1311 C CA . PHE A 1 168 ? -11.174 2.959 21.404 1.00 89.88 168 PHE A CA 1
ATOM 1312 C C . PHE A 1 168 ? -11.715 3.134 22.845 1.00 89.88 168 PHE A C 1
ATOM 1314 O O . PHE A 1 168 ? -12.505 2.288 23.277 1.00 89.88 168 PHE A O 1
ATOM 1321 N N . PRO A 1 169 ? -11.409 4.221 23.588 1.00 91.50 169 PRO A N 1
ATOM 1322 C CA . PRO A 1 169 ? -11.936 4.421 24.943 1.00 91.50 169 PRO A CA 1
ATOM 1323 C C . PRO A 1 169 ? -13.467 4.518 25.018 1.00 91.50 169 PRO A C 1
ATOM 1325 O O . PRO A 1 169 ? -14.066 4.114 26.019 1.00 91.50 169 PRO A O 1
ATOM 1328 N N . GLN A 1 170 ? -14.116 5.021 23.963 1.00 89.88 170 GLN A N 1
ATOM 1329 C CA . GLN A 1 170 ? -15.577 5.144 23.911 1.00 89.88 170 GLN A CA 1
ATOM 1330 C C . GLN A 1 170 ? -16.230 3.759 23.843 1.00 89.88 170 GLN A C 1
ATOM 1332 O O . GLN A 1 170 ? -17.206 3.493 24.543 1.00 89.88 170 GLN A O 1
ATOM 1337 N N . ILE A 1 171 ? -15.634 2.841 23.074 1.00 90.12 171 ILE A N 1
ATOM 1338 C CA . ILE A 1 171 ? -16.103 1.454 22.970 1.00 90.12 171 ILE A CA 1
ATOM 1339 C C . ILE A 1 171 ? -15.900 0.712 24.294 1.00 90.12 171 ILE A C 1
ATOM 1341 O O . ILE A 1 171 ? -16.795 -0.004 24.739 1.00 90.12 171 ILE A O 1
ATOM 1345 N N . LEU A 1 172 ? -14.748 0.898 24.950 1.00 90.44 172 LEU A N 1
ATOM 1346 C CA . LEU A 1 172 ? -14.493 0.291 26.260 1.00 90.44 172 LEU A CA 1
ATOM 1347 C C . LEU A 1 172 ? -15.531 0.729 27.293 1.00 90.44 172 LEU A C 1
ATOM 1349 O O . LEU A 1 172 ? -16.098 -0.116 27.983 1.00 90.44 172 LEU A O 1
ATOM 1353 N N . THR A 1 173 ? -15.824 2.029 27.347 1.00 90.25 173 THR A N 1
ATOM 1354 C CA . THR A 1 173 ? -16.856 2.580 28.235 1.00 90.25 173 THR A CA 1
ATOM 1355 C C . THR A 1 173 ? -18.221 1.949 27.954 1.00 90.25 173 THR A C 1
ATOM 1357 O O . THR A 1 173 ? -18.913 1.530 28.881 1.00 90.25 173 THR A O 1
ATOM 1360 N N . ALA A 1 174 ? -18.596 1.813 26.678 1.00 88.75 174 ALA A N 1
ATOM 1361 C CA . ALA A 1 174 ? -19.860 1.196 26.284 1.00 88.75 174 ALA A CA 1
ATOM 1362 C C . ALA A 1 174 ? -19.944 -0.289 26.686 1.00 88.75 174 ALA A C 1
ATOM 1364 O O . ALA A 1 174 ? -20.973 -0.737 27.196 1.00 88.75 174 ALA A O 1
ATOM 1365 N N . LEU A 1 175 ? -18.861 -1.052 26.509 1.00 87.12 175 LEU A N 1
ATOM 1366 C CA . LEU A 1 175 ? -18.789 -2.449 26.941 1.00 87.12 175 LEU A CA 1
ATOM 1367 C C . LEU A 1 175 ? -18.865 -2.576 28.467 1.00 87.12 175 LEU A C 1
ATOM 1369 O O . LEU A 1 175 ? -19.593 -3.426 28.975 1.00 87.12 175 LEU A O 1
ATOM 1373 N N . GLN A 1 176 ? -18.157 -1.729 29.210 1.00 86.06 176 GLN A N 1
ATOM 1374 C CA . GLN A 1 176 ? -18.175 -1.750 30.674 1.00 86.06 176 GLN A CA 1
ATOM 1375 C C . GLN A 1 176 ? -19.559 -1.401 31.234 1.00 86.06 176 GLN A C 1
ATOM 1377 O O . GLN A 1 176 ? -20.055 -2.112 32.105 1.00 86.06 176 GLN A O 1
ATOM 1382 N N . ALA A 1 177 ? -20.230 -0.380 30.688 1.00 83.56 177 ALA A N 1
ATOM 1383 C CA . ALA A 1 177 ? -21.584 -0.004 31.102 1.00 83.56 177 ALA A CA 1
ATOM 1384 C C . ALA A 1 177 ? -22.589 -1.161 30.938 1.00 83.56 177 ALA A C 1
ATOM 1386 O O . ALA A 1 177 ? -23.437 -1.389 31.803 1.00 83.56 177 ALA A O 1
ATOM 1387 N N . ARG A 1 178 ? -22.463 -1.952 29.863 1.00 80.19 178 ARG A N 1
ATOM 1388 C CA . ARG A 1 178 ? -23.290 -3.153 29.645 1.00 80.19 178 ARG A CA 1
ATOM 1389 C C . ARG A 1 178 ? -23.030 -4.250 30.674 1.00 80.19 178 ARG A C 1
ATOM 1391 O O . ARG A 1 178 ? -23.970 -4.932 31.089 1.00 80.19 178 ARG A O 1
ATOM 1398 N N . GLN A 1 179 ? -21.776 -4.428 31.085 1.00 73.69 179 GLN A N 1
ATOM 1399 C CA . GLN A 1 179 ? -21.413 -5.426 32.088 1.00 73.69 179 GLN A CA 1
ATOM 1400 C C . GLN A 1 179 ? -22.059 -5.104 33.440 1.00 73.69 179 GLN A C 1
ATOM 1402 O O . GLN A 1 179 ? -22.665 -5.989 34.040 1.00 73.69 179 GLN A O 1
ATOM 1407 N N . THR A 1 180 ? -22.020 -3.840 33.870 1.00 70.81 180 THR A N 1
ATOM 1408 C CA . THR A 1 180 ? -22.638 -3.396 35.130 1.00 70.81 180 THR A CA 1
ATOM 1409 C C . THR A 1 180 ? -24.147 -3.650 35.144 1.00 70.81 180 THR A C 1
ATOM 1411 O O . THR A 1 180 ? -24.651 -4.272 36.076 1.00 70.81 180 THR A O 1
ATOM 1414 N N . HIS A 1 181 ? -24.860 -3.299 34.066 1.00 68.44 181 HIS A N 1
ATOM 1415 C CA . HIS A 1 181 ? -26.304 -3.551 33.958 1.00 68.44 181 HIS A CA 1
ATOM 1416 C C . HIS A 1 181 ? -26.675 -5.042 33.967 1.00 68.44 181 HIS A C 1
ATOM 1418 O O . HIS A 1 181 ? -27.708 -5.427 34.518 1.00 68.44 181 HIS A O 1
ATOM 1424 N N . THR A 1 182 ? -25.844 -5.899 33.371 1.00 67.81 182 THR A N 1
ATOM 1425 C CA . THR A 1 182 ? -26.090 -7.351 33.350 1.00 67.81 182 THR A CA 1
ATOM 1426 C C . THR A 1 182 ? -25.904 -7.965 34.741 1.00 67.81 182 THR A C 1
ATOM 1428 O O . THR A 1 182 ? -26.665 -8.842 35.139 1.00 67.81 182 THR A O 1
ATOM 1431 N N . VAL A 1 183 ? -24.923 -7.482 35.510 1.00 66.25 183 VAL A N 1
ATOM 1432 C CA . VAL A 1 183 ? -24.663 -7.961 36.877 1.00 66.25 183 VAL A CA 1
ATOM 1433 C C . VAL A 1 183 ? -25.738 -7.473 37.853 1.00 66.25 183 VAL A C 1
ATOM 1435 O O . VAL A 1 183 ? -26.246 -8.276 38.632 1.00 66.25 183 VAL A O 1
ATOM 1438 N N . GLU A 1 184 ? -26.134 -6.199 37.785 1.00 66.50 184 GLU A N 1
ATOM 1439 C CA . GLU A 1 184 ? -27.187 -5.639 38.648 1.00 66.50 184 GLU A CA 1
ATOM 1440 C C . GLU A 1 184 ? -28.550 -6.304 38.409 1.00 66.50 184 GLU A C 1
ATOM 1442 O O . GLU A 1 184 ? -29.246 -6.657 39.361 1.00 66.50 184 GLU A O 1
ATOM 1447 N N . SER A 1 185 ? -28.922 -6.540 37.146 1.00 63.97 185 SER A N 1
ATOM 1448 C CA . SER A 1 185 ? -30.176 -7.231 36.810 1.00 63.97 185 SER A CA 1
ATOM 1449 C C . SER A 1 185 ? -30.180 -8.699 37.245 1.00 63.97 185 SER A C 1
ATOM 1451 O O . SER A 1 185 ? -31.202 -9.186 37.728 1.00 63.97 185 SER A O 1
ATOM 1453 N N . ALA A 1 186 ? -29.044 -9.396 37.144 1.00 65.19 186 ALA A N 1
ATOM 1454 C CA . ALA A 1 186 ? -28.911 -10.764 37.638 1.00 65.19 186 ALA A CA 1
ATOM 1455 C C . ALA A 1 186 ? -29.017 -10.841 39.172 1.00 65.19 186 ALA A C 1
ATOM 1457 O O . ALA A 1 186 ? -29.691 -11.729 39.685 1.00 65.19 186 ALA A O 1
ATOM 1458 N N . GLN A 1 187 ? -28.406 -9.898 39.900 1.00 64.44 187 GLN A N 1
ATOM 1459 C CA . GLN A 1 187 ? -28.477 -9.840 41.365 1.00 64.44 187 GLN A CA 1
ATOM 1460 C C . GLN A 1 187 ? -29.887 -9.506 41.871 1.00 64.44 187 GLN A C 1
ATOM 1462 O O . GLN A 1 187 ? -30.342 -10.118 42.838 1.00 64.44 187 GLN A O 1
ATOM 1467 N N . ALA A 1 188 ? -30.599 -8.598 41.195 1.00 61.44 188 ALA A N 1
ATOM 1468 C CA . ALA A 1 188 ? -31.976 -8.233 41.530 1.00 61.44 188 ALA A CA 1
ATOM 1469 C C . ALA A 1 188 ? -32.992 -9.367 41.295 1.00 61.44 188 ALA A C 1
ATOM 1471 O O . A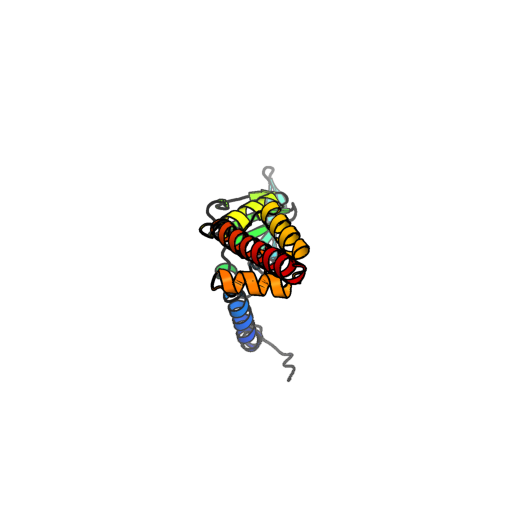LA A 1 188 ? -34.029 -9.390 41.945 1.00 61.44 188 ALA A O 1
ATOM 1472 N N . ALA A 1 189 ? -32.712 -10.310 40.390 1.00 58.59 189 ALA A N 1
ATOM 1473 C CA . ALA A 1 189 ? -33.584 -11.460 40.126 1.00 58.59 189 ALA A CA 1
ATOM 1474 C C . ALA A 1 189 ? -33.408 -12.617 41.134 1.00 58.59 189 ALA A C 1
ATOM 1476 O O . ALA A 1 189 ? -34.224 -13.536 41.164 1.00 58.59 189 ALA A O 1
ATOM 1477 N N . THR A 1 190 ? -32.335 -12.593 41.930 1.00 60.56 190 THR A N 1
ATOM 1478 C CA . THR A 1 190 ? -32.014 -13.604 42.956 1.00 60.56 190 THR A CA 1
ATOM 1479 C C . THR A 1 190 ? -32.328 -13.172 44.393 1.00 60.56 190 THR A C 1
ATOM 1481 O O . THR A 1 190 ? -32.118 -13.970 45.307 1.00 60.56 190 THR A O 1
ATOM 1484 N N . ALA A 1 191 ? -32.801 -11.939 44.593 1.00 50.03 191 ALA A N 1
ATOM 1485 C CA . ALA A 1 191 ? -33.249 -11.396 45.879 1.00 50.03 191 ALA A CA 1
ATOM 1486 C C . ALA A 1 191 ? -34.780 -11.432 45.980 1.00 50.03 191 ALA A C 1
ATOM 1488 O O . ALA A 1 191 ? -35.278 -11.696 47.097 1.00 50.03 191 ALA A O 1
#